Protein 6TH1 (pdb70)

Foldseek 3Di:
DLFPADDVLVVLLPDLPLQDDDADDVVVQDDPCLLVPPDDPVLVVLLVCLPDDDDDDLADLSNLVSLLNNLSVLLNVLVVLSVVLSVVLSVVLSVLLSVLLSVLVVVLVVLLVVLVVVLVDFDCLLVVVCVVCVVVQQDPVCDDVPVVVLVVLLVLLSVLVVVLSVLLSVQLVVVLVVLSVVLVVVSSVLSSCLSSVLSNPDDFDYCCVLSVLSSVVSVCCPPPVVPSPDRHGSVVSSVVSVVSSVSSVVRSCRRSCCSVPVSVVVSVVSVVVSSVVSVVSSVVSVVSSVVSVVLSSQQSVLLSCLLSVCSRPPVPCRSQLSNQLSQQCSVCSNVSHHDHNVSSNVRSVDHHPCVVVVVD

Structure (mmCIF, N/CA/C/O backbone):
data_6TH1
#
_entry.id   6TH1
#
_cell.length_a   173.049
_cell.length_b   173.049
_cell.length_c   134.485
_cell.angle_alpha   90.000
_cell.angle_beta   90.000
_cell.angle_gamma   120.000
#
_symmetry.space_group_name_H-M   'P 65 2 2'
#
loop_
_atom_site.group_PDB
_atom_site.id
_atom_site.type_symbol
_atom_site.label_atom_id
_atom_site.label_alt_id
_atom_site.label_comp_id
_atom_site.label_asym_id
_atom_site.label_entity_id
_atom_site.label_seq_id
_atom_site.pdbx_PDB_ins_code
_atom_site.Cartn_x
_atom_site.Cartn_y
_atom_site.Cartn_z
_atom_site.occupancy
_atom_site.B_iso_or_equiv
_atom_site.auth_seq_id
_atom_site.auth_comp_id
_atom_site.auth_asym_id
_atom_site.auth_atom_id
_atom_site.pdbx_PDB_model_num
ATOM 1 N N . PRO A 1 9 ? 60.470 61.069 19.748 1.00 203.60 33 PRO R N 1
ATOM 2 C CA . PRO A 1 9 ? 60.789 62.495 19.613 1.00 209.28 33 PRO R CA 1
ATOM 3 C C . PRO A 1 9 ? 62.139 62.732 18.940 1.00 205.25 33 PRO R C 1
ATOM 4 O O . PRO A 1 9 ? 62.517 61.985 18.037 1.00 204.36 33 PRO R O 1
ATOM 8 N N . GLY A 1 10 ? 62.850 63.770 19.375 1.00 212.54 34 GLY R N 1
ATOM 9 C CA . GLY A 1 10 ? 64.185 64.036 18.875 1.00 206.61 34 GLY R CA 1
ATOM 10 C C . GLY A 1 10 ? 65.255 63.535 19.824 1.00 195.16 34 GLY R C 1
ATOM 11 O O . GLY A 1 10 ? 66.339 64.119 19.918 1.00 182.07 34 GLY R O 1
ATOM 12 N N . ASP A 1 11 ? 64.955 62.445 20.528 1.00 197.56 35 ASP R N 1
ATOM 13 C CA . ASP A 1 11 ? 65.853 61.908 21.542 1.00 181.30 35 ASP R CA 1
ATOM 14 C C . ASP A 1 11 ? 66.921 61.033 20.891 1.00 177.17 35 ASP R C 1
ATOM 15 O O . ASP A 1 11 ? 66.605 60.126 20.114 1.00 185.16 35 ASP R O 1
ATOM 20 N N . ARG A 1 12 ? 68.185 61.311 21.210 1.00 172.17 36 ARG R N 1
ATOM 21 C CA . ARG A 1 12 ? 69.318 60.551 20.697 1.00 172.45 36 ARG R CA 1
ATOM 22 C C . ARG A 1 12 ? 69.866 59.545 21.702 1.00 168.02 36 ARG R C 1
ATOM 23 O O . ARG A 1 12 ? 70.885 58.903 21.422 1.00 153.72 36 ARG R O 1
ATOM 31 N N . CYS A 1 13 ? 69.218 59.390 22.854 1.00 175.06 37 CYS R N 1
ATOM 32 C CA . CYS A 1 13 ? 69.747 58.529 23.902 1.00 161.54 37 CYS R CA 1
ATOM 33 C C . CYS A 1 13 ? 69.705 57.067 23.465 1.00 163.28 37 CYS R C 1
ATOM 34 O O . CYS A 1 13 ? 68.766 56.648 22.782 1.00 171.38 37 CYS R O 1
ATOM 37 N N . PRO A 1 14 ? 70.710 56.268 23.834 1.00 159.83 38 PRO R N 1
ATOM 38 C CA . PRO A 1 14 ? 70.641 54.823 23.572 1.00 161.74 38 PRO R CA 1
ATOM 39 C C . PRO A 1 14 ? 69.547 54.128 24.370 1.00 161.40 38 PRO R C 1
ATOM 40 O O . PRO A 1 14 ? 68.812 54.767 25.131 1.00 156.34 38 PRO R O 1
ATOM 44 N N . ARG A 1 15 ? 69.433 52.810 24.195 1.00 161.14 39 ARG R N 1
ATOM 45 C CA . ARG A 1 15 ? 68.364 52.054 24.838 1.00 163.64 39 ARG R CA 1
ATOM 46 C C . ARG A 1 15 ? 68.472 52.128 26.357 1.00 152.85 39 ARG R C 1
ATOM 47 O O . ARG A 1 15 ? 67.535 52.556 27.040 1.00 151.72 39 ARG R O 1
ATOM 55 N N . HIS A 1 16 ? 69.625 51.734 26.905 1.00 164.44 40 HIS R N 1
ATOM 56 C CA . HIS A 1 16 ? 69.765 51.649 28.355 1.00 160.00 40 HIS R CA 1
ATOM 57 C C . HIS A 1 16 ? 69.854 53.018 29.020 1.00 155.12 40 HIS R C 1
ATOM 58 O O . HIS A 1 16 ? 69.597 53.124 30.225 1.00 146.70 40 HIS R O 1
ATOM 65 N N . VAL A 1 17 ? 70.216 54.065 28.273 1.00 155.24 41 VAL R N 1
ATOM 66 C CA . VAL A 1 17 ? 70.289 55.400 28.861 1.00 145.30 41 VAL R CA 1
ATOM 67 C C . VAL A 1 17 ? 68.890 55.958 29.087 1.00 152.23 41 VAL R C 1
ATOM 68 O O . VAL A 1 17 ? 68.610 56.567 30.127 1.00 148.86 41 VAL R O 1
ATOM 72 N N . ALA A 1 18 ? 67.988 55.758 28.123 1.00 147.83 42 ALA R N 1
ATOM 73 C CA . ALA A 1 18 ? 66.609 56.199 28.303 1.00 154.93 42 ALA R CA 1
ATOM 74 C C . ALA A 1 18 ? 65.919 55.433 29.426 1.00 153.54 42 ALA R C 1
ATOM 75 O O . ALA A 1 18 ? 64.970 55.945 30.032 1.00 151.13 42 ALA R O 1
ATOM 77 N N . ARG A 1 19 ? 66.374 54.210 29.713 1.00 149.08 43 ARG R N 1
ATOM 78 C CA . ARG A 1 19 ? 65.857 53.473 30.863 1.00 154.32 43 ARG R CA 1
ATOM 79 C C . ARG A 1 19 ? 66.224 54.172 32.166 1.00 146.81 43 ARG R C 1
ATOM 80 O O . ARG A 1 19 ? 65.385 54.324 33.063 1.00 144.02 43 ARG R O 1
ATOM 88 N N . ILE A 1 20 ? 67.484 54.597 32.290 1.00 145.59 44 ILE R N 1
ATOM 89 C CA . ILE A 1 20 ? 67.946 55.243 33.514 1.00 140.58 44 ILE R CA 1
ATOM 90 C C . ILE A 1 20 ? 67.272 56.598 33.692 1.00 142.50 44 ILE R C 1
ATOM 91 O O . ILE A 1 20 ? 67.006 57.027 34.822 1.00 142.58 44 ILE R O 1
ATOM 96 N N . ILE A 1 21 ? 66.985 57.293 32.589 1.00 138.69 45 ILE R N 1
ATOM 97 C CA . ILE A 1 21 ? 66.281 58.568 32.676 1.00 137.96 45 ILE R CA 1
ATOM 98 C C . ILE A 1 21 ? 64.809 58.343 33.004 1.00 145.37 45 ILE R C 1
ATOM 99 O O . ILE A 1 21 ? 64.186 59.159 33.696 1.00 143.32 45 ILE R O 1
ATOM 104 N N . ALA A 1 22 ? 64.236 57.226 32.548 1.00 146.16 46 ALA R N 1
ATOM 105 C CA . ALA A 1 22 ? 62.808 56.992 32.735 1.00 145.03 46 ALA R CA 1
ATOM 106 C C . ALA A 1 22 ? 62.476 56.644 34.182 1.00 145.20 46 ALA R C 1
ATOM 107 O O . ALA A 1 22 ? 61.412 57.024 34.685 1.00 146.71 46 ALA R O 1
ATOM 109 N N . GLU A 1 23 ? 63.363 55.921 34.864 1.00 153.60 47 GLU R N 1
ATOM 110 C CA . GLU A 1 23 ? 63.074 55.467 36.219 1.00 151.85 47 GLU R CA 1
ATOM 111 C C . GLU A 1 23 ? 62.884 56.655 37.156 1.00 153.23 47 GLU R C 1
ATOM 112 O O . GLU A 1 23 ? 63.517 57.701 36.996 1.00 153.52 47 GLU R O 1
ATOM 118 N N . ASN A 1 24 ? 61.983 56.497 38.131 1.00 145.55 48 ASN R N 1
ATOM 119 C CA . ASN A 1 24 ? 61.665 57.564 39.077 1.00 150.52 48 ASN R CA 1
ATOM 120 C C . ASN A 1 24 ? 61.799 57.110 40.527 1.00 147.14 48 ASN R C 1
ATOM 121 O O . ASN A 1 24 ? 61.279 57.771 41.431 1.00 144.30 48 ASN R O 1
ATOM 126 N N . ASP A 1 25 ? 62.481 55.995 40.765 1.00 161.79 49 ASP R N 1
ATOM 127 C CA . ASP A 1 25 ? 62.659 55.448 42.107 1.00 158.44 49 ASP R CA 1
ATOM 128 C C . ASP A 1 25 ? 63.604 56.263 42.997 1.00 147.19 49 ASP R C 1
ATOM 129 O O . ASP A 1 25 ? 63.256 56.505 44.161 1.00 143.90 49 ASP R O 1
ATOM 134 N N . PRO A 1 26 ? 64.780 56.698 42.527 1.00 145.99 50 PRO R N 1
ATOM 135 C CA . PRO A 1 26 ? 65.812 57.225 43.457 1.00 132.08 50 PRO R CA 1
ATOM 136 C C . PRO A 1 26 ? 65.314 58.356 44.350 1.00 133.02 50 PRO R C 1
ATOM 137 O O . PRO A 1 26 ? 65.667 58.380 45.539 1.00 136.07 50 PRO R O 1
ATOM 141 N N . PRO A 1 27 ? 64.502 59.332 43.850 1.00 133.74 51 PRO R N 1
ATOM 142 C CA . PRO A 1 27 ? 63.919 60.320 44.772 1.00 124.68 51 PRO R CA 1
ATOM 143 C C . PRO A 1 27 ? 62.714 59.748 45.505 1.00 127.05 51 PRO R C 1
ATOM 144 O O . PRO A 1 27 ? 61.634 59.574 44.914 1.00 136.84 51 PRO R O 1
ATOM 148 N N . ILE A 1 28 ? 62.877 59.464 46.792 1.00 113.41 52 ILE R N 1
ATOM 149 C CA . ILE A 1 28 ? 61.901 58.726 47.589 1.00 117.07 52 ILE R CA 1
ATOM 150 C C . ILE A 1 28 ? 61.190 59.686 48.533 1.00 119.71 52 ILE R C 1
ATOM 151 O O . ILE A 1 28 ? 61.840 60.472 49.235 1.00 123.68 52 ILE R O 1
ATOM 156 N N . ARG A 1 29 ? 59.859 59.612 48.560 1.00 105.92 53 ARG R N 1
ATOM 157 C CA . ARG A 1 29 ? 59.048 60.455 49.432 1.00 114.90 53 ARG R CA 1
ATOM 158 C C . ARG A 1 29 ? 58.756 59.702 50.726 1.00 121.05 53 ARG R C 1
ATOM 159 O O . ARG A 1 29 ? 58.154 58.623 50.703 1.00 121.83 53 ARG R O 1
ATOM 167 N N . CYS A 1 30 ? 59.179 60.278 51.852 1.00 119.97 54 CYS R N 1
ATOM 168 C CA . CYS A 1 30 ? 59.079 59.639 53.158 1.00 123.85 54 CYS R CA 1
ATOM 169 C C . CYS A 1 30 ? 58.037 60.292 54.057 1.00 128.41 54 CYS R C 1
ATOM 170 O O . CYS A 1 30 ? 58.017 60.026 55.265 1.00 121.17 54 CYS R O 1
ATOM 173 N N . ASP A 1 31 ? 57.176 61.138 53.502 1.00 131.41 55 ASP R N 1
ATOM 174 C CA . ASP A 1 31 ? 56.201 61.854 54.304 1.00 124.11 55 ASP R CA 1
ATOM 175 C C . ASP A 1 31 ? 55.074 60.920 54.732 1.00 128.56 55 ASP R C 1
ATOM 176 O O . ASP A 1 31 ? 54.801 59.897 54.096 1.00 129.71 55 ASP R O 1
ATOM 181 N N . LEU A 1 32 ? 54.421 61.282 55.835 1.00 122.76 56 LEU R N 1
ATOM 182 C CA . LEU A 1 32 ? 53.331 60.471 56.363 1.00 119.77 56 LEU R CA 1
ATOM 183 C C . LEU A 1 32 ? 52.171 60.414 55.377 1.00 126.71 56 LEU R C 1
ATOM 184 O O . LEU A 1 32 ? 51.765 61.435 54.811 1.00 127.90 56 LEU R O 1
ATOM 189 N N . THR A 1 33 ? 51.641 59.212 55.171 1.00 119.49 57 THR R N 1
ATOM 190 C CA . THR A 1 33 ? 50.519 59.016 54.269 1.00 123.84 57 THR R CA 1
ATOM 191 C C . THR A 1 33 ? 49.219 59.476 54.925 1.00 133.05 57 THR R C 1
ATOM 192 O O . THR A 1 33 ? 49.140 59.694 56.137 1.00 138.24 57 THR R O 1
ATOM 196 N N . LEU A 1 34 ? 48.183 59.621 54.096 1.00 124.71 58 LEU R N 1
ATOM 197 C CA . LEU A 1 34 ? 46.885 60.050 54.608 1.00 127.71 58 LEU R CA 1
ATOM 198 C C . LEU A 1 34 ? 46.278 59.002 55.535 1.00 133.63 58 LEU R C 1
ATOM 199 O O . LEU A 1 34 ? 45.660 59.347 56.548 1.00 138.20 58 LEU R O 1
ATOM 204 N N . GLN A 1 35 ? 46.448 57.719 55.209 1.00 130.16 59 GLN R N 1
ATOM 205 C CA . GLN A 1 35 ? 45.841 56.651 55.998 1.00 133.55 59 GLN R CA 1
ATOM 206 C C . GLN A 1 35 ? 46.404 56.570 57.408 1.00 130.11 59 GLN R C 1
ATOM 207 O O . GLN A 1 35 ? 45.713 56.076 58.309 1.00 137.77 59 GLN R O 1
ATOM 213 N N . GLU A 1 36 ? 47.634 57.042 57.619 1.00 134.98 60 GLU R N 1
ATOM 214 C CA . GLU A 1 36 ? 48.191 57.120 58.962 1.00 136.77 60 GLU R CA 1
ATOM 215 C C . GLU A 1 36 ? 47.717 58.359 59.712 1.00 135.98 60 GLU R C 1
ATOM 216 O O . GLU A 1 36 ? 47.889 58.440 60.933 1.00 130.68 60 GLU R O 1
ATOM 222 N N . LEU A 1 37 ? 47.120 59.318 59.011 1.00 133.99 61 LEU R N 1
ATOM 223 C CA . LEU A 1 37 ? 46.712 60.590 59.595 1.00 138.04 61 LEU R CA 1
ATOM 224 C C . LEU A 1 37 ? 45.203 60.770 59.686 1.00 142.16 61 LEU R C 1
ATOM 225 O O . LEU A 1 37 ? 44.715 61.307 60.684 1.00 140.07 61 LEU R O 1
ATOM 230 N N . LEU A 1 38 ? 44.442 60.325 58.685 1.00 128.92 62 LEU R N 1
ATOM 231 C CA . LEU A 1 38 ? 43.013 60.591 58.617 1.00 131.84 62 LEU R CA 1
ATOM 232 C C . LEU A 1 38 ? 42.239 59.293 58.452 1.00 146.64 62 LEU R C 1
ATOM 233 O O . LEU A 1 38 ? 42.780 58.271 58.026 1.00 146.12 62 LEU R O 1
ATOM 238 N N . SER A 1 39 ? 40.954 59.354 58.798 1.00 142.52 63 SER R N 1
ATOM 239 C CA . SER A 1 39 ? 40.046 58.244 58.557 1.00 147.79 63 SER R CA 1
ATOM 240 C C . SER A 1 39 ? 39.674 58.175 57.079 1.00 144.85 63 SER R C 1
ATOM 241 O O . SER A 1 39 ? 39.793 59.153 56.335 1.00 137.57 63 SER R O 1
ATOM 244 N N . GLU A 1 40 ? 39.213 56.994 56.654 1.00 138.69 64 GLU R N 1
ATOM 245 C CA . GLU A 1 40 ? 38.838 56.817 55.254 1.00 146.45 64 GLU R CA 1
ATOM 246 C C . GLU A 1 40 ? 37.680 57.730 54.873 1.00 153.35 64 GLU R C 1
ATOM 247 O O . GLU A 1 40 ? 37.592 58.178 53.722 1.00 153.15 64 GLU R O 1
ATOM 253 N N . VAL A 1 41 ? 36.795 58.030 55.824 1.00 155.13 65 VAL R N 1
ATOM 254 C CA . VAL A 1 41 ? 35.736 59.001 55.573 1.00 154.87 65 VAL R CA 1
ATOM 255 C C . VAL A 1 41 ? 36.320 60.404 55.454 1.00 142.18 65 VAL R C 1
ATOM 256 O O . VAL A 1 41 ? 35.873 61.211 54.630 1.00 141.45 65 VAL R O 1
ATOM 260 N N . GLN A 1 42 ? 37.336 60.713 56.264 1.00 142.61 66 GLN R N 1
ATOM 261 C CA . GLN A 1 42 ? 37.953 62.034 56.203 1.00 140.72 66 GLN R CA 1
ATOM 262 C C . GLN A 1 42 ? 38.781 62.214 54.940 1.00 144.38 66 GLN R C 1
ATOM 263 O O . GLN A 1 42 ? 38.906 63.337 54.438 1.00 140.85 66 GLN R O 1
ATOM 269 N N . VAL A 1 43 ? 39.358 61.132 54.417 1.00 140.62 67 VAL R N 1
ATOM 270 C CA . VAL A 1 43 ? 40.063 61.220 53.142 1.00 136.86 67 VAL R CA 1
ATOM 271 C C . VAL A 1 43 ? 39.076 61.508 52.015 1.00 148.50 67 VAL R C 1
ATOM 272 O O . VAL A 1 43 ? 39.312 62.375 51.164 1.00 151.58 67 VAL R O 1
ATOM 276 N N . ASP A 1 44 ? 37.952 60.786 51.998 1.00 138.42 68 ASP R N 1
ATOM 277 C CA . ASP A 1 44 ? 36.877 61.016 51.028 1.00 148.02 68 ASP R CA 1
ATOM 278 C C . ASP A 1 44 ? 35.934 62.094 51.567 1.00 147.21 68 ASP R C 1
ATOM 279 O O . ASP A 1 44 ? 34.800 61.833 51.971 1.00 158.86 68 ASP R O 1
ATOM 284 N N . PHE A 1 45 ? 36.420 63.336 51.567 1.00 143.08 69 PHE R N 1
ATOM 285 C CA . PHE A 1 45 ? 35.668 64.428 52.175 1.00 146.76 69 PHE R CA 1
ATOM 286 C C . PHE A 1 45 ? 34.982 65.304 51.133 1.00 152.83 69 PHE R C 1
ATOM 287 O O . PHE A 1 45 ? 33.748 65.370 51.090 1.00 145.94 69 PHE R O 1
ATOM 295 N N . GLU A 1 46 ? 35.770 65.996 50.300 1.00 147.47 70 GLU R N 1
ATOM 296 C CA . GLU A 1 46 ? 35.313 66.802 49.169 1.00 148.89 70 GLU R CA 1
ATOM 297 C C . GLU A 1 46 ? 34.208 67.764 49.590 1.00 155.28 70 GLU R C 1
ATOM 298 O O . GLU A 1 46 ? 33.042 67.596 49.200 1.00 160.49 70 GLU R O 1
ATOM 304 N N . PRO A 1 47 ? 34.542 68.810 50.338 1.00 146.88 71 PRO R N 1
ATOM 305 C CA . PRO A 1 47 ? 33.495 69.627 50.952 1.00 147.52 71 PRO R CA 1
ATOM 306 C C . PRO A 1 47 ? 32.713 70.479 49.961 1.00 154.07 71 PRO R C 1
ATOM 307 O O . PRO A 1 47 ? 33.203 70.850 48.890 1.00 158.43 71 PRO R O 1
ATOM 311 N N . SER A 1 48 ? 31.456 70.742 50.306 1.00 141.56 72 SER R N 1
ATOM 312 C CA . SER A 1 48 ? 30.569 71.546 49.480 1.00 147.22 72 SER R CA 1
ATOM 313 C C . SER A 1 48 ? 31.063 72.987 49.418 1.00 140.35 72 SER R C 1
ATOM 314 O O . SER A 1 48 ? 31.996 73.384 50.116 1.00 132.71 72 SER R O 1
ATOM 317 N N . ALA A 1 49 ? 30.410 73.779 48.565 1.00 139.48 73 ALA R N 1
ATOM 318 C CA . ALA A 1 49 ? 30.834 75.162 48.378 1.00 139.57 73 ALA R CA 1
ATOM 319 C C . ALA A 1 49 ? 30.652 75.975 49.652 1.00 134.62 73 ALA R C 1
ATOM 320 O O . ALA A 1 49 ? 31.517 76.782 50.009 1.00 124.03 73 ALA R O 1
ATOM 322 N N . SER A 1 50 ? 29.534 75.775 50.356 1.00 140.97 74 SER R N 1
ATOM 323 C CA . SER A 1 50 ? 29.299 76.519 51.590 1.00 141.17 74 SER R CA 1
ATOM 324 C C . SER A 1 50 ? 30.284 76.112 52.678 1.00 136.52 74 SER R C 1
ATOM 325 O O . SER A 1 50 ? 30.726 76.955 53.468 1.00 133.24 74 SER R O 1
ATOM 328 N N . GLU A 1 51 ? 30.636 74.825 52.738 1.00 152.50 75 GLU R N 1
ATOM 329 C CA . GLU A 1 51 ? 31.588 74.370 53.745 1.00 142.74 75 GLU R CA 1
ATOM 330 C C . GLU A 1 51 ? 32.950 75.020 53.549 1.00 133.33 75 GLU R C 1
ATOM 331 O O . GLU A 1 51 ? 33.633 75.351 54.524 1.00 131.49 75 GLU R O 1
ATOM 337 N N . VAL A 1 52 ? 33.356 75.222 52.294 1.00 130.60 76 VAL R N 1
ATOM 338 C CA . VAL A 1 52 ? 34.650 75.840 52.018 1.00 129.73 76 VAL R CA 1
ATOM 339 C C . VAL A 1 52 ? 34.658 77.293 52.477 1.00 133.76 76 VAL R C 1
ATOM 340 O O . VAL A 1 52 ? 35.605 77.751 53.129 1.00 127.59 76 VAL R O 1
ATOM 344 N N . VAL A 1 53 ? 33.601 78.040 52.143 1.00 131.33 77 VAL R N 1
ATOM 345 C CA . VAL A 1 53 ? 33.534 79.450 52.519 1.00 135.44 77 VAL R CA 1
ATOM 346 C C . VAL A 1 53 ? 33.509 79.600 54.034 1.00 131.13 77 VAL R C 1
ATOM 347 O O . VAL A 1 53 ? 34.049 80.571 54.581 1.00 126.67 77 VAL R O 1
ATOM 351 N N . ALA A 1 54 ? 32.898 78.643 54.738 1.00 136.28 78 ALA R N 1
ATOM 352 C CA . ALA A 1 54 ? 32.905 78.676 56.196 1.00 133.91 78 ALA R CA 1
ATOM 353 C C . ALA A 1 54 ? 34.315 78.495 56.744 1.00 132.41 78 ALA R C 1
ATOM 354 O O . ALA A 1 54 ? 34.698 79.149 57.722 1.00 127.36 78 ALA R O 1
ATOM 356 N N . MET A 1 55 ? 35.101 77.612 56.126 1.00 142.02 79 MET R N 1
ATOM 357 C CA . MET A 1 55 ? 36.489 77.438 56.540 1.00 130.60 79 MET R CA 1
ATOM 358 C C . MET A 1 55 ? 37.297 78.701 56.271 1.00 131.47 79 MET R C 1
ATOM 359 O O . MET A 1 55 ? 38.006 79.195 57.155 1.00 134.32 79 MET R O 1
ATOM 364 N N . GLU A 1 56 ? 37.191 79.245 55.055 1.00 120.18 80 GLU R N 1
ATOM 365 C CA . GLU A 1 56 ? 37.946 80.445 54.713 1.00 124.15 80 GLU R CA 1
ATOM 366 C C . GLU A 1 56 ? 37.549 81.624 55.589 1.00 133.99 80 GLU R C 1
ATOM 367 O O . GLU A 1 56 ? 38.353 82.539 55.803 1.00 134.35 80 GLU R O 1
ATOM 373 N N . GLY A 1 57 ? 36.323 81.617 56.110 1.00 136.97 81 GLY R N 1
ATOM 374 C CA . GLY A 1 57 ? 35.852 82.700 56.952 1.00 146.06 81 GLY R CA 1
ATOM 375 C C . GLY A 1 57 ? 36.459 82.732 58.337 1.00 142.45 81 GLY R C 1
ATOM 376 O O . GLY A 1 57 ? 36.315 83.746 59.029 1.00 156.01 81 GLY R O 1
ATOM 377 N N . LEU A 1 58 ? 37.127 81.656 58.760 1.00 143.13 82 LEU R N 1
ATOM 378 C CA . LEU A 1 58 ? 37.738 81.652 60.085 1.00 139.33 82 LEU R CA 1
ATOM 379 C C . LEU A 1 58 ? 38.947 82.575 60.148 1.00 144.26 82 LEU R C 1
ATOM 380 O O . LEU A 1 58 ? 39.262 83.107 61.218 1.00 147.87 82 LEU R O 1
ATOM 385 N N . MET A 1 59 ? 39.629 82.782 59.019 1.00 149.53 83 MET R N 1
ATOM 386 C CA . MET A 1 59 ? 40.773 83.686 59.000 1.00 157.60 83 MET R CA 1
ATOM 387 C C . MET A 1 59 ? 40.359 85.147 59.108 1.00 173.01 83 MET R C 1
ATOM 388 O O . MET A 1 59 ? 41.186 85.983 59.487 1.00 177.22 83 MET R O 1
ATOM 393 N N . ASP A 1 60 ? 39.110 85.471 58.778 1.00 166.56 84 ASP R N 1
ATOM 394 C CA . ASP A 1 60 ? 38.633 86.841 58.909 1.00 173.76 84 ASP R CA 1
ATOM 395 C C . ASP A 1 60 ? 38.630 87.262 60.373 1.00 176.49 84 ASP R C 1
ATOM 396 O O . ASP A 1 60 ? 38.237 86.495 61.257 1.00 170.33 84 ASP R O 1
ATOM 401 N N . GLU A 1 61 ? 39.081 88.489 60.629 1.00 177.01 85 GLU R N 1
ATOM 402 C CA . GLU A 1 61 ? 39.115 89.011 61.991 1.00 182.87 85 GLU R CA 1
ATOM 403 C C . GLU A 1 61 ? 37.692 89.192 62.507 1.00 185.71 85 GLU R C 1
ATOM 404 O O . GLU A 1 61 ? 36.915 89.972 61.947 1.00 188.06 85 GLU R O 1
ATOM 410 N N . GLN A 1 62 ? 37.350 88.468 63.571 1.00 183.86 86 GLN R N 1
ATOM 411 C CA . GLN A 1 62 ? 36.003 88.518 64.119 1.00 179.07 86 GLN R CA 1
ATOM 412 C C . GLN A 1 62 ? 36.038 88.075 65.574 1.00 182.94 86 GLN R C 1
ATOM 413 O O . GLN A 1 62 ? 37.006 87.465 66.036 1.00 174.13 86 GLN R O 1
ATOM 419 N N . HIS A 1 63 ? 34.961 88.393 66.286 1.00 190.17 87 HIS R N 1
ATOM 420 C CA . HIS A 1 63 ? 34.775 87.985 67.672 1.00 189.04 87 HIS R CA 1
ATOM 421 C C . HIS A 1 63 ? 33.833 86.787 67.700 1.00 178.56 87 HIS R C 1
ATOM 422 O O . HIS A 1 63 ? 32.695 86.876 67.225 1.00 176.34 87 HIS R O 1
ATOM 429 N N . PHE A 1 64 ? 34.306 85.675 68.251 1.00 186.38 88 PHE R N 1
ATOM 430 C CA . PHE A 1 64 ? 33.576 84.419 68.192 1.00 181.95 88 PHE R CA 1
ATOM 431 C C . PHE A 1 64 ? 32.675 84.242 69.409 1.00 180.05 88 PHE R C 1
ATOM 432 O O . PHE A 1 64 ? 33.002 84.666 70.521 1.00 177.44 88 PHE R O 1
ATOM 440 N N . ILE A 1 65 ? 31.532 83.605 69.178 1.00 174.15 89 ILE R N 1
ATOM 441 C CA . ILE A 1 65 ? 30.562 83.275 70.221 1.00 179.03 89 ILE R CA 1
ATOM 442 C C . ILE A 1 65 ? 31.194 82.249 71.155 1.00 176.22 89 ILE R C 1
ATOM 443 O O . ILE A 1 65 ? 31.989 81.415 70.699 1.00 170.19 89 ILE R O 1
ATOM 448 N N . PRO A 1 66 ? 30.898 82.279 72.459 1.00 181.15 90 PRO R N 1
ATOM 449 C CA . PRO A 1 66 ? 31.439 81.244 73.357 1.00 171.24 90 PRO R CA 1
ATOM 450 C C . PRO A 1 66 ? 31.103 79.819 72.945 1.00 164.26 90 PRO R C 1
ATOM 451 O O . PRO A 1 66 ? 31.830 78.895 73.331 1.00 154.33 90 PRO R O 1
ATOM 455 N N . HIS A 1 67 ? 30.030 79.601 72.183 1.00 169.52 91 HIS R N 1
ATOM 456 C CA . HIS A 1 67 ? 29.700 78.269 71.664 1.00 164.35 91 HIS R CA 1
ATOM 457 C C . HIS A 1 67 ? 29.090 78.451 70.276 1.00 170.11 91 HIS R C 1
ATOM 458 O O . HIS A 1 67 ? 27.886 78.680 70.141 1.00 170.35 91 HIS R O 1
ATOM 465 N N . ASP A 1 68 ? 29.934 78.346 69.249 1.00 172.67 92 ASP R N 1
ATOM 466 C CA . ASP A 1 68 ? 29.520 78.456 67.850 1.00 165.25 92 ASP R CA 1
ATOM 467 C C . ASP A 1 68 ? 29.838 77.129 67.177 1.00 158.58 92 ASP R C 1
ATOM 468 O O . ASP A 1 68 ? 30.905 76.977 66.561 1.00 158.47 92 ASP R O 1
ATOM 473 N N . PRO A 1 69 ? 28.947 76.137 67.266 1.00 160.77 93 PRO R N 1
ATOM 474 C CA . PRO A 1 69 ? 29.248 74.826 66.668 1.00 159.83 93 PRO R CA 1
ATOM 475 C C . PRO A 1 69 ? 29.392 74.863 65.158 1.00 155.99 93 PRO R C 1
ATOM 476 O O . PRO A 1 69 ? 30.011 73.955 64.590 1.00 149.13 93 PRO R O 1
ATOM 480 N N . HIS A 1 70 ? 28.845 75.880 64.489 1.00 161.00 94 HIS R N 1
ATOM 481 C CA . HIS A 1 70 ? 29.039 76.001 63.048 1.00 161.84 94 HIS R CA 1
ATOM 482 C C . HIS A 1 70 ? 30.491 76.331 62.721 1.00 150.46 94 HIS R C 1
ATOM 483 O O . HIS A 1 70 ? 31.095 75.712 61.837 1.00 147.24 94 HIS R O 1
ATOM 490 N N . SER A 1 71 ? 31.072 77.300 63.433 1.00 155.87 95 SER R N 1
ATOM 491 C CA . SER A 1 71 ? 32.473 77.644 63.205 1.00 158.79 95 SER R CA 1
ATOM 492 C C . SER A 1 71 ? 33.403 76.547 63.710 1.00 149.33 95 SER R C 1
ATOM 493 O O . SER A 1 71 ? 34.455 76.294 63.111 1.00 143.91 95 SER R O 1
ATOM 496 N N . LYS A 1 72 ? 33.036 75.887 64.811 1.00 158.64 96 LYS R N 1
ATOM 497 C CA . LYS A 1 72 ? 33.872 74.814 65.339 1.00 149.18 96 LYS R CA 1
ATOM 498 C C . LYS A 1 72 ? 33.903 73.615 64.401 1.00 143.44 96 LYS R C 1
ATOM 499 O O . LYS A 1 72 ? 34.924 72.923 64.320 1.00 136.78 96 LYS R O 1
ATOM 505 N N . LYS A 1 73 ? 32.804 73.352 63.688 1.00 148.71 97 LYS R N 1
ATOM 506 C CA . LYS A 1 73 ? 32.819 72.301 62.676 1.00 145.99 97 LYS R CA 1
ATOM 507 C C . LYS A 1 73 ? 33.742 72.666 61.520 1.00 143.22 97 LYS R C 1
ATOM 508 O O . LYS A 1 73 ? 34.465 71.808 61.001 1.00 140.16 97 LYS R O 1
ATOM 514 N N . ALA A 1 74 ? 33.733 73.936 61.107 1.00 148.47 98 ALA R N 1
ATOM 515 C CA . ALA A 1 74 ? 34.636 74.375 60.048 1.00 143.11 98 ALA R CA 1
ATOM 516 C C . ALA A 1 74 ? 36.093 74.294 60.484 1.00 138.72 98 ALA R C 1
ATOM 517 O O . ALA A 1 74 ? 36.977 74.083 59.645 1.00 134.43 98 ALA R O 1
ATOM 519 N N . ALA A 1 75 ? 36.363 74.457 61.783 1.00 147.81 99 ALA R N 1
ATOM 520 C CA . ALA A 1 75 ? 37.732 74.338 62.274 1.00 142.23 99 ALA R CA 1
ATOM 521 C C . ALA A 1 75 ? 38.253 72.915 62.117 1.00 134.14 99 ALA R C 1
ATOM 522 O O . ALA A 1 75 ? 39.419 72.710 61.761 1.00 126.91 99 ALA R O 1
ATOM 524 N N . VAL A 1 76 ? 37.404 71.920 62.378 1.00 140.47 100 VAL R N 1
ATOM 525 C CA . VAL A 1 76 ? 37.803 70.532 62.173 1.00 136.81 100 VAL R CA 1
ATOM 526 C C . VAL A 1 76 ? 37.984 70.247 60.687 1.00 134.66 100 VAL R C 1
ATOM 527 O O . VAL A 1 76 ? 38.978 69.640 60.270 1.00 135.27 100 VAL R O 1
ATOM 531 N N . GLN A 1 77 ? 37.030 70.691 59.864 1.00 130.35 101 GLN R N 1
ATOM 532 C CA . GLN A 1 77 ? 37.133 70.463 58.427 1.00 131.39 101 GLN R CA 1
ATOM 533 C C . GLN A 1 77 ? 38.326 71.193 57.824 1.00 126.54 101 GLN R C 1
ATOM 534 O O . GLN A 1 77 ? 38.883 70.736 56.821 1.00 121.69 101 GLN R O 1
ATOM 540 N N . SER A 1 78 ? 38.733 72.319 58.416 1.00 129.35 102 SER R N 1
ATOM 541 C CA . SER A 1 78 ? 39.889 73.043 57.897 1.00 130.15 102 SER R CA 1
ATOM 542 C C . SER A 1 78 ? 41.161 72.218 58.038 1.00 129.70 102 SER R C 1
ATOM 543 O O . SER A 1 78 ? 42.041 72.266 57.170 1.00 125.74 102 SER R O 1
ATOM 546 N N . LEU A 1 79 ? 41.276 71.453 59.127 1.00 140.91 103 LEU R N 1
ATOM 547 C CA . LEU A 1 79 ? 42.439 70.590 59.306 1.00 130.34 103 LEU R CA 1
ATOM 548 C C . LEU A 1 79 ? 42.439 69.446 58.301 1.00 129.15 103 LEU R C 1
ATOM 549 O O . LEU A 1 79 ? 43.486 69.113 57.734 1.00 124.93 103 LEU R O 1
ATOM 554 N N . VAL A 1 80 ? 41.278 68.830 58.072 1.00 127.60 104 VAL R N 1
ATOM 555 C CA . VAL A 1 80 ? 41.190 67.751 57.093 1.00 126.35 104 VAL R CA 1
ATOM 556 C C . VAL A 1 80 ? 41.590 68.252 55.712 1.00 130.57 104 VAL R C 1
ATOM 557 O O . VAL A 1 80 ? 42.343 67.590 54.988 1.00 130.76 104 VAL R O 1
ATOM 561 N N . ILE A 1 81 ? 41.104 69.433 55.330 1.00 128.43 105 ILE R N 1
ATOM 562 C CA . ILE A 1 81 ? 41.485 70.001 54.042 1.00 123.76 105 ILE R CA 1
ATOM 563 C C . ILE A 1 81 ? 42.961 70.376 54.039 1.00 121.84 105 ILE R C 1
ATOM 564 O O . ILE A 1 81 ? 43.668 70.155 53.048 1.00 118.98 105 ILE R O 1
ATOM 569 N N . ALA A 1 82 ? 43.455 70.938 55.146 1.00 127.90 106 ALA R N 1
ATOM 570 C CA . ALA A 1 82 ? 44.858 71.337 55.208 1.00 126.19 106 ALA R CA 1
ATOM 571 C C . ALA A 1 82 ? 45.783 70.138 55.040 1.00 118.46 106 ALA R C 1
ATOM 572 O O . ALA A 1 82 ? 46.807 70.224 54.352 1.00 113.07 106 ALA R O 1
ATOM 574 N N . ILE A 1 83 ? 45.435 69.008 55.655 1.00 128.59 107 ILE R N 1
ATOM 575 C CA . ILE A 1 83 ? 46.253 67.806 55.519 1.00 121.96 107 ILE R CA 1
ATOM 576 C C . ILE A 1 83 ? 46.172 67.266 54.097 1.00 121.69 107 ILE R C 1
ATOM 577 O O . ILE A 1 83 ? 47.198 67.009 53.456 1.00 113.21 107 ILE R O 1
ATOM 582 N N . LYS A 1 84 ? 44.949 67.090 53.582 1.00 115.87 108 LYS R N 1
ATOM 583 C CA . LYS A 1 84 ? 44.776 66.605 52.215 1.00 113.15 108 LYS R CA 1
ATOM 584 C C . LYS A 1 84 ? 45.523 67.480 51.215 1.00 116.93 108 LYS R C 1
ATOM 585 O O . LYS A 1 84 ? 46.149 66.969 50.278 1.00 120.68 108 LYS R O 1
ATOM 591 N N . THR A 1 85 ? 45.474 68.801 51.400 1.00 116.53 109 THR R N 1
ATOM 592 C CA . THR A 1 85 ? 46.208 69.693 50.508 1.00 119.66 109 THR R CA 1
ATOM 593 C C . THR A 1 85 ? 47.711 69.533 50.686 1.00 110.83 109 THR R C 1
ATOM 594 O O . THR A 1 85 ? 48.466 69.575 49.707 1.00 104.94 109 THR R O 1
ATOM 598 N N . ALA A 1 86 ? 48.163 69.347 51.928 1.00 125.73 110 ALA R N 1
ATOM 599 C CA . ALA A 1 86 ? 49.592 69.194 52.177 1.00 116.84 110 ALA R CA 1
ATOM 600 C C . ALA A 1 86 ? 50.141 67.956 51.482 1.00 108.01 110 ALA R C 1
ATOM 601 O O . ALA A 1 86 ? 51.220 67.999 50.880 1.00 101.72 110 ALA R O 1
ATOM 603 N N . ASP A 1 87 ? 49.403 66.845 51.543 1.00 110.42 111 ASP R N 1
ATOM 604 C CA . ASP A 1 87 ? 49.856 65.619 50.898 1.00 108.21 111 ASP R CA 1
ATOM 605 C C . ASP A 1 87 ? 49.938 65.791 49.388 1.00 114.35 111 ASP R C 1
ATOM 606 O O . ASP A 1 87 ? 50.900 65.339 48.757 1.00 115.66 111 ASP R O 1
ATOM 611 N N . LEU A 1 88 ? 48.937 66.445 48.792 1.00 111.75 112 LEU R N 1
ATOM 612 C CA . LEU A 1 88 ? 48.950 66.654 47.347 1.00 115.99 112 LEU R CA 1
ATOM 613 C C . LEU A 1 88 ? 50.121 67.531 46.926 1.00 110.14 112 LEU R C 1
ATOM 614 O O . LEU A 1 88 ? 50.775 67.261 45.913 1.00 112.27 112 LEU R O 1
ATOM 619 N N . LEU A 1 89 ? 50.400 68.589 47.690 1.00 109.34 113 LEU R N 1
ATOM 620 C CA . LEU A 1 89 ? 51.520 69.460 47.351 1.00 110.31 113 LEU R CA 1
ATOM 621 C C . LEU A 1 89 ? 52.846 68.717 47.451 1.00 107.22 113 LEU R C 1
ATOM 622 O O . LEU A 1 89 ? 53.735 68.905 46.613 1.00 109.43 113 LEU R O 1
ATOM 627 N N . LEU A 1 90 ? 52.994 67.862 48.465 1.00 120.09 114 LEU R N 1
ATOM 628 C CA . LEU A 1 90 ? 54.236 67.111 48.620 1.00 111.65 114 LEU R CA 1
ATOM 629 C C . LEU A 1 90 ? 54.464 66.171 47.442 1.00 108.04 114 LEU R C 1
ATOM 630 O O . LEU A 1 90 ? 55.574 66.110 46.898 1.00 102.54 114 LEU R O 1
ATOM 635 N N . GLN A 1 91 ? 53.428 65.435 47.028 1.00 106.20 115 GLN R N 1
ATOM 636 C CA . GLN A 1 91 ? 53.548 64.602 45.835 1.00 106.84 115 GLN R CA 1
ATOM 637 C C . GLN A 1 91 ? 53.915 65.441 44.620 1.00 111.26 115 GLN R C 1
ATOM 638 O O . GLN A 1 91 ? 54.799 65.073 43.837 1.00 115.46 115 GLN R O 1
ATOM 644 N N . MET A 1 92 ? 53.237 66.575 44.446 1.00 106.80 116 MET R N 1
ATOM 645 C CA . MET A 1 92 ? 53.522 67.439 43.307 1.00 109.33 116 MET R CA 1
ATOM 646 C C . MET A 1 92 ? 54.952 67.956 43.352 1.00 106.93 116 MET R C 1
ATOM 647 O O . MET A 1 92 ? 55.617 68.044 42.314 1.00 109.27 116 MET R O 1
ATOM 652 N N . ILE A 1 93 ? 55.445 68.298 44.544 1.00 112.84 117 ILE R N 1
ATOM 653 C CA . ILE A 1 93 ? 56.824 68.766 44.670 1.00 107.19 117 ILE R CA 1
ATOM 654 C C . ILE A 1 93 ? 57.791 67.692 44.191 1.00 108.15 117 ILE R C 1
ATOM 655 O O . ILE A 1 93 ? 58.686 67.954 43.379 1.00 104.75 117 ILE R O 1
ATOM 660 N N . HIS A 1 94 ? 57.620 66.462 44.681 1.00 118.91 118 HIS R N 1
ATOM 661 C CA . HIS A 1 94 ? 58.462 65.360 44.226 1.00 114.36 118 HIS R CA 1
ATOM 662 C C . HIS A 1 94 ? 58.306 65.135 42.729 1.00 115.49 118 HIS R C 1
ATOM 663 O O . HIS A 1 94 ? 59.297 65.101 41.989 1.00 111.60 118 HIS R O 1
ATOM 670 N N . GLU A 1 95 ? 57.063 64.994 42.260 1.00 114.43 119 GLU R N 1
ATOM 671 C CA . GLU A 1 95 ? 56.831 64.789 40.835 1.00 121.30 119 GLU R CA 1
ATOM 672 C C . GLU A 1 95 ? 57.377 65.946 40.007 1.00 118.28 119 GLU R C 1
ATOM 673 O O . GLU A 1 95 ? 57.760 65.755 38.847 1.00 117.02 119 GLU R O 1
ATOM 679 N N . ASN A 1 96 ? 57.434 67.146 40.587 1.00 110.26 120 ASN R N 1
ATOM 680 C CA . ASN A 1 96 ? 58.044 68.273 39.891 1.00 115.84 120 ASN R CA 1
ATOM 681 C C . ASN A 1 96 ? 59.563 68.153 39.890 1.00 111.52 120 ASN R C 1
ATOM 682 O O . ASN A 1 96 ? 60.224 68.540 38.920 1.00 116.89 120 ASN R O 1
ATOM 687 N N . VAL A 1 97 ? 60.135 67.609 40.967 1.00 119.93 121 VAL R N 1
ATOM 688 C CA . VAL A 1 97 ? 61.584 67.440 41.028 1.00 110.98 121 VAL R CA 1
ATOM 689 C C . VAL A 1 97 ? 62.047 66.408 40.005 1.00 106.17 121 VAL R C 1
ATOM 690 O O . VAL A 1 97 ? 63.050 66.611 39.310 1.00 100.40 121 VAL R O 1
ATOM 694 N N . LYS A 1 98 ? 61.327 65.288 39.892 1.00 104.81 122 LYS R N 1
ATOM 695 C CA . LYS A 1 98 ? 61.677 64.291 38.886 1.00 107.10 122 LYS R CA 1
ATOM 696 C C . LYS A 1 98 ? 61.567 64.865 37.479 1.00 115.35 122 LYS R C 1
ATOM 697 O O . LYS A 1 98 ? 62.440 64.631 36.634 1.00 112.45 122 LYS R O 1
ATOM 703 N N . ARG A 1 99 ? 60.502 65.623 37.210 1.00 109.58 123 ARG R N 1
ATOM 704 C CA . ARG A 1 99 ? 60.278 66.137 35.863 1.00 120.14 123 ARG R CA 1
ATOM 705 C C . ARG A 1 99 ? 61.394 67.085 35.439 1.00 117.69 123 ARG R C 1
ATOM 706 O O . ARG A 1 99 ? 61.852 67.040 34.291 1.00 120.37 123 ARG R O 1
ATOM 714 N N . ASP A 1 100 ? 61.851 67.943 36.355 1.00 119.17 124 ASP R N 1
ATOM 715 C CA . ASP A 1 100 ? 62.912 68.888 36.018 1.00 119.21 124 ASP R CA 1
ATOM 716 C C . ASP A 1 100 ? 64.225 68.172 35.732 1.00 113.81 124 ASP R C 1
ATOM 717 O O . ASP A 1 100 ? 64.998 68.604 34.869 1.00 119.63 124 ASP R O 1
ATOM 722 N N . ILE A 1 101 ? 64.495 67.078 36.444 1.00 116.16 125 ILE R N 1
ATOM 723 C CA . ILE A 1 101 ? 65.752 66.365 36.245 1.00 109.16 125 ILE R CA 1
ATOM 724 C C . ILE A 1 101 ? 65.785 65.713 34.868 1.00 105.40 125 ILE R C 1
ATOM 725 O O . ILE A 1 101 ? 66.784 65.817 34.144 1.00 98.43 125 ILE R O 1
ATOM 730 N N . ARG A 1 102 ? 64.695 65.046 34.478 1.00 103.38 126 ARG R N 1
ATOM 731 C CA . ARG A 1 102 ? 64.632 64.441 33.151 1.00 105.80 126 ARG R CA 1
ATOM 732 C C . ARG A 1 102 ? 64.816 65.491 32.065 1.00 109.68 126 ARG R C 1
ATOM 733 O O . ARG A 1 102 ? 65.594 65.300 31.124 1.00 109.01 126 ARG R O 1
ATOM 741 N N . THR A 1 103 ? 64.112 66.618 32.187 1.00 108.36 127 THR R N 1
ATOM 742 C CA . THR A 1 103 ? 64.264 67.687 31.207 1.00 115.06 127 THR R CA 1
ATOM 743 C C . THR A 1 103 ? 65.694 68.210 31.186 1.00 112.62 127 THR R C 1
ATOM 744 O O . THR A 1 103 ? 66.257 68.457 30.113 1.00 117.01 127 THR R O 1
ATOM 748 N N . THR A 1 104 ? 66.304 68.373 32.362 1.00 115.03 128 THR R N 1
ATOM 749 C CA . THR A 1 104 ? 67.684 68.844 32.409 1.00 108.55 128 THR R CA 1
ATOM 750 C C . THR A 1 104 ? 68.635 67.825 31.799 1.00 108.88 128 THR R C 1
ATOM 751 O O . THR A 1 104 ? 69.549 68.189 31.050 1.00 105.43 128 THR R O 1
ATOM 755 N N . CYS A 1 105 ? 68.426 66.541 32.090 1.00 115.18 129 CYS R N 1
ATOM 756 C CA . CYS A 1 105 ? 69.395 65.533 31.680 1.00 107.16 129 CYS R CA 1
ATOM 757 C C . CYS A 1 105 ? 69.230 65.152 30.215 1.00 112.15 129 CYS R C 1
ATOM 758 O O . CYS A 1 105 ? 70.226 64.978 29.503 1.00 111.08 129 CYS R O 1
ATOM 761 N N . ILE A 1 106 ? 67.988 65.019 29.745 1.00 112.30 130 ILE R N 1
ATOM 762 C CA . ILE A 1 106 ? 67.763 64.742 28.329 1.00 115.31 130 ILE R CA 1
ATOM 763 C C . ILE A 1 106 ? 68.319 65.874 27.476 1.00 114.33 130 ILE R C 1
ATOM 764 O O . ILE A 1 106 ? 68.916 65.642 26.417 1.00 116.14 130 ILE R O 1
ATOM 769 N N . GLN A 1 107 ? 68.149 67.117 27.932 1.00 109.60 131 GLN R N 1
ATOM 770 C CA . GLN A 1 107 ? 68.677 68.255 27.190 1.00 112.86 131 GLN R CA 1
ATOM 771 C C . GLN A 1 107 ? 70.195 68.186 27.094 1.00 115.79 131 GLN R C 1
ATOM 772 O O . GLN A 1 107 ? 70.769 68.385 26.017 1.00 123.61 131 GLN R O 1
ATOM 778 N N . MET A 1 108 ? 70.866 67.892 28.211 1.00 126.78 132 MET R N 1
ATOM 779 C CA . MET A 1 108 ? 72.319 67.762 28.175 1.00 118.09 132 MET R CA 1
ATOM 780 C C . MET A 1 108 ? 72.752 66.567 27.340 1.00 113.44 132 MET R C 1
ATOM 781 O O . MET A 1 108 ? 73.809 66.609 26.701 1.00 108.86 132 MET R O 1
ATOM 786 N N . ALA A 1 109 ? 71.958 65.496 27.336 1.00 108.19 133 ALA R N 1
ATOM 787 C CA . ALA A 1 109 ? 72.269 64.346 26.496 1.00 103.63 133 ALA R CA 1
ATOM 788 C C . ALA A 1 109 ? 72.260 64.735 25.023 1.00 117.41 133 ALA R C 1
ATOM 789 O O . ALA A 1 109 ? 73.276 64.620 24.329 1.00 115.98 133 ALA R O 1
ATOM 791 N N . ASN A 1 110 ? 71.117 65.224 24.535 1.00 114.09 134 ASN R N 1
ATOM 792 C CA . ASN A 1 110 ? 71.001 65.578 23.123 1.00 117.77 134 ASN R CA 1
ATOM 793 C C . ASN A 1 110 ? 72.011 66.649 22.731 1.00 115.90 134 ASN R C 1
ATOM 794 O O . ASN A 1 110 ? 72.574 66.607 21.632 1.00 122.26 134 ASN R O 1
ATOM 799 N N . GLU A 1 111 ? 72.253 67.617 23.618 1.00 110.82 135 GLU R N 1
ATOM 800 C CA . GLU A 1 111 ? 73.270 68.626 23.344 1.00 112.28 135 GLU R CA 1
ATOM 801 C C . GLU A 1 111 ? 74.647 67.998 23.191 1.00 112.31 135 GLU R C 1
ATOM 802 O O . GLU A 1 111 ? 75.460 68.470 22.386 1.00 114.54 135 GLU R O 1
ATOM 808 N N . SER A 1 112 ? 74.923 66.931 23.943 1.00 118.90 136 SER R N 1
ATOM 809 C CA . SER A 1 112 ? 76.246 66.323 23.920 1.00 108.86 136 SER R CA 1
ATOM 810 C C . SER A 1 112 ? 76.415 65.386 22.732 1.00 107.88 136 SER R C 1
ATOM 811 O O . SER A 1 112 ? 77.480 65.365 22.106 1.00 107.22 136 SER R O 1
ATOM 814 N N . TYR A 1 113 ? 75.383 64.601 22.408 1.00 108.95 137 TYR R N 1
ATOM 815 C CA . TYR A 1 113 ? 75.475 63.729 21.242 1.00 115.25 137 TYR R CA 1
ATOM 816 C C . TYR A 1 113 ? 75.573 64.536 19.957 1.00 125.96 137 TYR R C 1
ATOM 817 O O . TYR A 1 113 ? 76.189 64.081 18.986 1.00 127.04 137 TYR R O 1
ATOM 826 N N . ALA A 1 114 ? 74.982 65.733 19.935 1.00 110.10 138 ALA R N 1
ATOM 827 C CA . ALA A 1 114 ? 75.106 66.602 18.771 1.00 111.90 138 ALA R CA 1
ATOM 828 C C . ALA A 1 114 ? 76.564 66.940 18.500 1.00 111.71 138 ALA R C 1
ATOM 829 O O . ALA A 1 114 ? 77.072 66.715 17.395 1.00 115.98 138 ALA R O 1
ATOM 831 N N . ARG A 1 115 ? 77.258 67.476 19.508 1.00 110.55 139 ARG R N 1
ATOM 832 C CA . ARG A 1 115 ? 78.670 67.798 19.348 1.00 106.56 139 ARG R CA 1
ATOM 833 C C . ARG A 1 115 ? 79.509 66.546 19.125 1.00 101.42 139 ARG R C 1
ATOM 834 O O . ARG A 1 115 ? 80.572 66.618 18.497 1.00 100.36 139 ARG R O 1
ATOM 842 N N . ALA A 1 116 ? 79.051 65.395 19.624 1.00 104.15 140 ALA R N 1
ATOM 843 C CA . ALA A 1 116 ? 79.790 64.156 19.409 1.00 101.08 140 ALA R CA 1
ATOM 844 C C . ALA A 1 116 ? 79.826 63.786 17.933 1.00 114.85 140 ALA R C 1
ATOM 845 O O . ALA A 1 116 ? 80.864 63.347 17.422 1.00 114.29 140 ALA R O 1
ATOM 847 N N . ASP A 1 117 ? 78.703 63.958 17.230 1.00 117.58 141 ASP R N 1
ATOM 848 C CA . ASP A 1 117 ? 78.692 63.705 15.793 1.00 116.57 141 ASP R CA 1
ATOM 849 C C . ASP A 1 117 ? 79.607 64.677 15.062 1.00 115.09 141 ASP R C 1
ATOM 850 O O . ASP A 1 117 ? 80.315 64.288 14.126 1.00 121.89 141 ASP R O 1
ATOM 855 N N . ILE A 1 118 ? 79.607 65.947 15.477 1.00 107.06 142 ILE R N 1
ATOM 856 C CA . ILE A 1 118 ? 80.523 66.921 14.892 1.00 108.88 142 ILE R CA 1
ATOM 857 C C . ILE A 1 118 ? 81.963 66.450 15.047 1.00 110.67 142 ILE R C 1
ATOM 858 O O . ILE A 1 118 ? 82.772 66.545 14.115 1.00 118.65 142 ILE R O 1
ATOM 863 N N . VAL A 1 119 ? 82.301 65.922 16.225 1.00 120.07 143 VAL R N 1
ATOM 864 C CA . VAL A 1 119 ? 83.641 65.391 16.446 1.00 109.85 143 VAL R CA 1
ATOM 865 C C . VAL A 1 119 ? 83.855 64.124 15.625 1.00 106.96 143 VAL R C 1
ATOM 866 O O . VAL A 1 119 ? 84.916 63.936 15.018 1.00 106.68 143 VAL R O 1
ATOM 870 N N . ARG A 1 120 ? 82.850 63.245 15.583 1.00 107.21 144 ARG R N 1
ATOM 871 C CA . ARG A 1 120 ? 82.981 61.991 14.844 1.00 109.34 144 ARG R CA 1
ATOM 872 C C . ARG A 1 120 ? 83.259 62.245 13.366 1.00 119.63 144 ARG R C 1
ATOM 873 O O . ARG A 1 120 ? 84.181 61.659 12.785 1.00 117.95 144 ARG R O 1
ATOM 881 N N . ASP A 1 121 ? 82.464 63.116 12.739 1.00 115.40 145 ASP R N 1
ATOM 882 C CA . ASP A 1 121 ? 82.701 63.448 11.338 1.00 118.96 145 ASP R CA 1
ATOM 883 C C . ASP A 1 121 ? 84.065 64.102 11.154 1.00 111.82 145 ASP R C 1
ATOM 884 O O . ASP A 1 121 ? 84.747 63.859 10.151 1.00 116.17 145 ASP R O 1
ATOM 889 N N . SER A 1 122 ? 84.486 64.922 12.121 1.00 115.79 146 SER R N 1
ATOM 890 C CA . SER A 1 122 ? 85.770 65.607 12.006 1.00 120.93 146 SER R CA 1
ATOM 891 C C . SER A 1 122 ? 86.936 64.628 12.080 1.00 116.34 146 SER R C 1
ATOM 892 O O . SER A 1 122 ? 87.955 64.816 11.403 1.00 114.41 146 SER R O 1
ATOM 895 N N . LEU A 1 123 ? 86.808 63.581 12.898 1.00 124.56 147 LEU R N 1
ATOM 896 C CA . LEU A 1 123 ? 87.892 62.611 13.028 1.00 112.57 147 LEU R CA 1
ATOM 897 C C . LEU A 1 123 ? 88.005 61.738 11.784 1.00 123.91 147 LEU R C 1
ATOM 898 O O . LEU A 1 123 ? 89.115 61.444 11.324 1.00 127.07 147 LEU R O 1
ATOM 903 N N . ILE A 1 124 ? 86.867 61.315 11.226 1.00 122.45 148 ILE R N 1
ATOM 904 C CA . ILE A 1 124 ? 86.895 60.512 10.008 1.00 126.47 148 ILE R CA 1
ATOM 905 C C . ILE A 1 124 ? 87.412 61.338 8.835 1.00 134.66 148 ILE R C 1
ATOM 906 O O . ILE A 1 124 ? 88.000 60.794 7.892 1.00 137.27 148 ILE R O 1
ATOM 911 N N . ALA A 1 125 ? 87.228 62.661 8.883 1.00 125.92 149 ALA R N 1
ATOM 912 C CA . ALA A 1 125 ? 87.728 63.527 7.821 1.00 131.71 149 ALA R CA 1
ATOM 913 C C . ALA A 1 125 ? 89.240 63.409 7.680 1.00 143.21 149 ALA R C 1
ATOM 914 O O . ALA A 1 125 ? 89.760 63.225 6.573 1.00 154.52 149 ALA R O 1
ATOM 916 N N . ALA A 1 126 ? 89.965 63.510 8.795 1.00 140.89 150 ALA R N 1
ATOM 917 C CA . ALA A 1 126 ? 91.418 63.416 8.754 1.00 142.63 150 ALA R CA 1
ATOM 918 C C . ALA A 1 126 ? 91.916 61.984 8.604 1.00 144.96 150 ALA R C 1
ATOM 919 O O . ALA A 1 126 ? 93.047 61.783 8.145 1.00 149.20 150 ALA R O 1
ATOM 921 N N . SER A 1 127 ? 91.104 60.989 8.972 1.00 142.96 151 SER R N 1
ATOM 922 C CA . SER A 1 127 ? 91.547 59.601 8.896 1.00 144.32 151 SER R CA 1
ATOM 923 C C . SER A 1 127 ? 91.395 59.020 7.495 1.00 161.74 151 SER R C 1
ATOM 924 O O . SER A 1 127 ? 92.139 58.102 7.127 1.00 160.64 151 SER R O 1
ATOM 927 N N . GLN A 1 128 ? 90.443 59.528 6.705 1.00 151.20 152 GLN R N 1
ATOM 928 C CA . GLN A 1 128 ? 90.312 59.085 5.321 1.00 159.91 152 GLN R CA 1
ATOM 929 C C . GLN A 1 128 ? 91.440 59.612 4.442 1.00 162.86 152 GLN R C 1
ATOM 930 O O . GLN A 1 128 ? 91.743 59.001 3.410 1.00 164.46 152 GLN R O 1
ATOM 936 N N . GLY A 1 129 ? 92.061 60.727 4.823 1.00 158.47 153 GLY R N 1
ATOM 937 C CA . GLY A 1 129 ? 93.197 61.251 4.092 1.00 160.93 153 GLY R CA 1
ATOM 938 C C . GLY A 1 129 ? 94.370 60.294 4.104 1.00 162.24 153 GLY R C 1
ATOM 939 O O . GLY A 1 129 ? 94.765 59.801 5.166 1.00 149.00 153 GLY R O 1
ATOM 940 N N . LYS A 1 130 ? 94.934 60.023 2.930 1.00 167.75 154 LYS R N 1
ATOM 941 C CA . LYS A 1 130 ? 95.998 59.041 2.803 1.00 156.69 154 LYS R CA 1
ATOM 942 C C . LYS A 1 130 ? 97.327 59.602 3.302 1.00 150.16 154 LYS R C 1
ATOM 943 O O . LYS A 1 130 ? 97.562 60.814 3.310 1.00 153.14 154 LYS R O 1
ATOM 949 N N . TYR A 1 131 ? 98.205 58.691 3.718 1.00 155.02 155 TYR R N 1
ATOM 950 C CA . TYR A 1 131 ? 99.520 59.046 4.236 1.00 145.04 155 TYR R CA 1
ATOM 951 C C . TYR A 1 131 ? 100.503 59.188 3.080 1.00 151.06 155 TYR R C 1
ATOM 952 O O . TYR A 1 131 ? 100.820 58.204 2.402 1.00 150.56 155 TYR R O 1
ATOM 961 N N . THR A 1 132 ? 100.993 60.408 2.862 1.00 146.41 156 THR R N 1
ATOM 962 C CA . THR A 1 132 ? 101.966 60.687 1.816 1.00 137.87 156 THR R CA 1
ATOM 963 C C . THR A 1 132 ? 103.314 61.120 2.377 1.00 122.10 156 THR R C 1
ATOM 964 O O . THR A 1 132 ? 104.186 61.541 1.611 1.00 120.40 156 THR R O 1
ATOM 968 N N . ALA A 1 133 ? 103.506 61.013 3.696 1.00 136.20 157 ALA R N 1
ATOM 969 C CA . ALA A 1 133 ? 104.711 61.546 4.325 1.00 125.93 157 ALA R CA 1
ATOM 970 C C . ALA A 1 133 ? 105.963 60.816 3.854 1.00 120.87 157 ALA R C 1
ATOM 971 O O . ALA A 1 133 ? 107.003 61.444 3.622 1.00 116.60 157 ALA R O 1
ATOM 973 N N . LEU A 1 134 ? 105.888 59.491 3.709 1.00 118.62 158 LEU R N 1
ATOM 974 C CA . LEU A 1 134 ? 107.050 58.735 3.251 1.00 115.70 158 LEU R CA 1
ATOM 975 C C . LEU A 1 134 ? 107.433 59.107 1.824 1.00 122.68 158 LEU R C 1
ATOM 976 O O . LEU A 1 134 ? 108.621 59.269 1.518 1.00 118.31 158 LEU R O 1
ATOM 981 N N . GLY A 1 135 ? 106.447 59.240 0.936 1.00 120.43 159 GLY R N 1
ATOM 982 C CA . GLY A 1 135 ? 106.750 59.628 -0.431 1.00 123.58 159 GLY R CA 1
ATOM 983 C C . GLY A 1 135 ? 107.359 61.014 -0.519 1.00 126.20 159 GLY R C 1
ATOM 984 O O . GLY A 1 135 ? 108.302 61.241 -1.282 1.00 127.35 159 GLY R O 1
ATOM 985 N N . LYS A 1 136 ? 106.835 61.956 0.270 1.00 121.64 160 LYS R N 1
ATOM 986 C CA . LYS A 1 136 ? 107.355 63.320 0.250 1.00 125.10 160 LYS R CA 1
ATOM 987 C C . LYS A 1 136 ? 108.796 63.376 0.742 1.00 121.58 160 LYS R C 1
ATOM 988 O O . LYS A 1 136 ? 109.622 64.098 0.171 1.00 126.99 160 LYS R O 1
ATOM 994 N N . ILE A 1 137 ? 109.115 62.625 1.801 1.00 123.65 161 ILE R N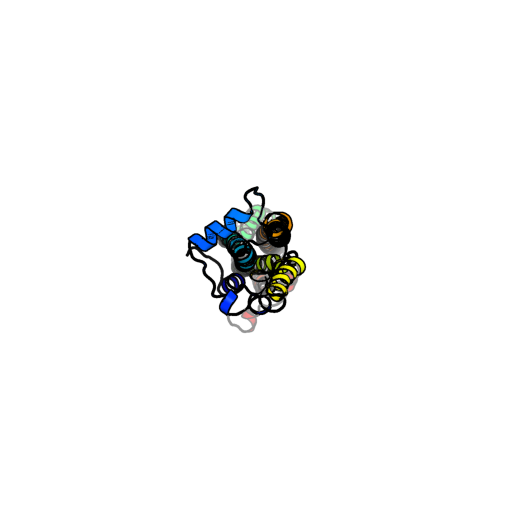 1
ATOM 995 C CA . ILE A 1 137 ? 110.451 62.693 2.390 1.00 113.05 161 ILE R CA 1
ATOM 996 C C . ILE A 1 137 ? 111.499 62.226 1.389 1.00 115.33 161 ILE R C 1
ATOM 997 O O . ILE A 1 137 ? 112.536 62.875 1.201 1.00 123.33 161 ILE R O 1
ATOM 1002 N N . VAL A 1 138 ? 111.244 61.095 0.729 1.00 116.79 162 VAL R N 1
ATOM 1003 C CA . VAL A 1 138 ? 112.205 60.576 -0.239 1.00 117.98 162 VAL R CA 1
ATOM 1004 C C . VAL A 1 138 ? 112.313 61.509 -1.438 1.00 128.82 162 VAL R C 1
ATOM 1005 O O . VAL A 1 138 ? 113.412 61.772 -1.940 1.00 134.01 162 VAL R O 1
ATOM 1009 N N . PHE A 1 139 ? 111.180 62.041 -1.901 1.00 118.98 163 PHE R N 1
ATOM 1010 C CA . PHE A 1 139 ? 111.181 62.879 -3.096 1.00 132.89 163 PHE R CA 1
ATOM 1011 C C . PHE A 1 139 ? 112.009 64.146 -2.909 1.00 137.62 163 PHE R C 1
ATOM 1012 O O . PHE A 1 139 ? 112.620 64.632 -3.867 1.00 148.39 163 PHE R O 1
ATOM 1020 N N . HIS A 1 140 ? 112.052 64.691 -1.692 1.00 128.32 164 HIS R N 1
ATOM 1021 C CA . HIS A 1 140 ? 112.734 65.957 -1.456 1.00 131.93 164 HIS R CA 1
ATOM 1022 C C . HIS A 1 140 ? 114.228 65.809 -1.205 1.00 131.68 164 HIS R C 1
ATOM 1023 O O . HIS A 1 140 ? 114.964 66.791 -1.356 1.00 140.82 164 HIS R O 1
ATOM 1030 N N . SER A 1 141 ? 114.697 64.615 -0.832 1.00 142.69 165 SER R N 1
ATOM 1031 C CA . SER A 1 141 ? 116.095 64.432 -0.453 1.00 144.50 165 SER R CA 1
ATOM 1032 C C . SER A 1 141 ? 116.724 63.208 -1.111 1.00 137.32 165 SER R C 1
ATOM 1033 O O . SER A 1 141 ? 117.738 62.704 -0.616 1.00 128.74 165 SER R O 1
ATOM 1036 N N . TYR A 1 142 ? 116.154 62.715 -2.214 1.00 139.76 166 TYR R N 1
ATOM 1037 C CA . TYR A 1 142 ? 116.721 61.530 -2.853 1.00 137.32 166 TYR R CA 1
ATOM 1038 C C . TYR A 1 142 ? 118.053 61.834 -3.524 1.00 142.63 166 TYR R C 1
ATOM 1039 O O . TYR A 1 142 ? 118.894 60.938 -3.659 1.00 138.87 166 TYR R O 1
ATOM 1048 N N . THR A 1 143 ? 118.266 63.084 -3.945 1.00 145.60 167 THR R N 1
ATOM 1049 C CA . THR A 1 143 ? 119.504 63.430 -4.636 1.00 142.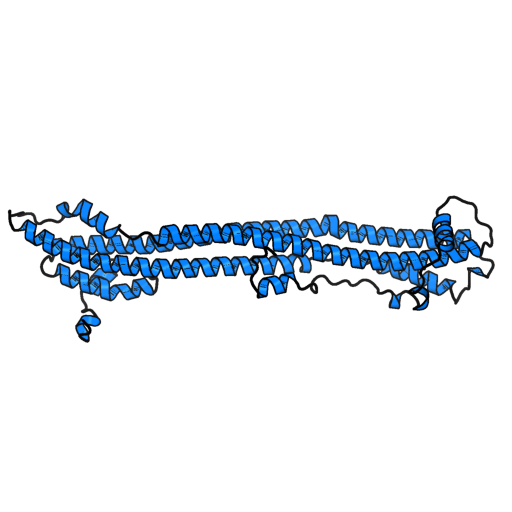67 167 THR R CA 1
ATOM 1050 C C . THR A 1 143 ? 120.713 63.284 -3.717 1.00 139.80 167 THR R C 1
ATOM 1051 O O . THR A 1 143 ? 121.787 62.859 -4.158 1.00 142.91 167 THR R O 1
ATOM 1055 N N . ASN A 1 144 ? 120.555 63.617 -2.436 1.00 142.35 168 ASN R N 1
ATOM 1056 C CA . ASN A 1 144 ? 121.656 63.542 -1.476 1.00 135.17 168 ASN R CA 1
ATOM 1057 C C . ASN A 1 144 ? 122.018 62.117 -1.083 1.00 131.16 168 ASN R C 1
ATOM 1058 O O . ASN A 1 144 ? 122.810 61.956 -0.142 1.00 132.49 168 ASN R O 1
ATOM 1063 N N . PHE A 1 145 ? 121.480 61.092 -1.746 1.00 138.71 169 PHE R N 1
ATOM 1064 C CA . PHE A 1 145 ? 121.867 59.712 -1.493 1.00 140.99 169 PHE R CA 1
ATOM 1065 C C . PHE A 1 145 ? 122.355 58.991 -2.741 1.00 145.98 169 PHE R C 1
ATOM 1066 O O . PHE A 1 145 ? 122.748 57.821 -2.648 1.00 140.23 169 PHE R O 1
ATOM 1074 N N . MET A 1 146 ? 122.339 59.648 -3.899 1.00 143.71 170 MET R N 1
ATOM 1075 C CA . MET A 1 146 ? 122.888 59.054 -5.105 1.00 145.40 170 MET R CA 1
ATOM 1076 C C . MET A 1 146 ? 124.397 58.857 -4.951 1.00 150.84 170 MET R C 1
ATOM 1077 O O . MET A 1 146 ? 125.051 59.578 -4.192 1.00 150.45 170 MET R O 1
ATOM 1082 N N . PRO A 1 147 ? 124.971 57.873 -5.645 1.00 148.66 171 PRO R N 1
ATOM 1083 C CA . PRO A 1 147 ? 126.410 57.617 -5.511 1.00 158.92 171 PRO R CA 1
ATOM 1084 C C . PRO A 1 147 ? 127.251 58.779 -6.022 1.00 166.48 171 PRO R C 1
ATOM 1085 O O . PRO A 1 147 ? 126.782 59.656 -6.753 1.00 166.44 171 PRO R O 1
ATOM 1089 N N . VAL A 1 148 ? 128.526 58.769 -5.624 1.00 158.57 172 VAL R N 1
ATOM 1090 C CA . VAL A 1 148 ? 129.421 59.875 -5.951 1.00 166.60 172 VAL R CA 1
ATOM 1091 C C . VAL A 1 148 ? 129.825 59.842 -7.419 1.00 174.66 172 VAL R C 1
ATOM 1092 O O . VAL A 1 148 ? 130.009 60.897 -8.041 1.00 169.07 172 VAL R O 1
ATOM 1096 N N . ASN A 1 149 ? 129.973 58.647 -7.996 1.00 187.00 173 ASN R N 1
ATOM 1097 C CA . ASN A 1 149 ? 130.386 58.536 -9.393 1.00 187.32 173 ASN R CA 1
ATOM 1098 C C . ASN A 1 149 ? 129.389 59.226 -10.316 1.00 183.77 173 ASN R C 1
ATOM 1099 O O . ASN A 1 149 ? 129.773 60.033 -11.170 1.00 177.78 173 ASN R O 1
ATOM 1104 N N . ALA A 1 150 ? 128.100 58.920 -10.150 1.00 190.20 174 ALA R N 1
ATOM 1105 C CA . ALA A 1 150 ? 127.017 59.580 -10.883 1.00 188.06 174 ALA R CA 1
ATOM 1106 C C . ALA A 1 150 ? 127.220 59.474 -12.394 1.00 198.63 174 ALA R C 1
ATOM 1107 O O . ALA A 1 150 ? 127.144 60.463 -13.127 1.00 208.66 174 ALA R O 1
ATOM 1109 N N . ASN A 1 151 ? 127.483 58.255 -12.858 1.00 193.36 175 ASN R N 1
ATOM 1110 C CA . ASN A 1 151 ? 127.631 58.031 -14.286 1.00 195.09 175 ASN R CA 1
ATOM 1111 C C . ASN A 1 151 ? 126.299 58.264 -14.996 1.00 202.49 175 ASN R C 1
ATOM 1112 O O . ASN A 1 151 ? 125.225 58.212 -14.392 1.00 202.24 175 ASN R O 1
ATOM 1117 N N . GLU A 1 152 ? 126.387 58.528 -16.302 1.00 173.97 176 GLU R N 1
ATOM 1118 C CA . GLU A 1 152 ? 125.222 58.962 -17.070 1.00 181.73 176 GLU R CA 1
ATOM 1119 C C . GLU A 1 152 ? 124.080 57.957 -16.967 1.00 180.65 176 GLU R C 1
ATOM 1120 O O . GLU A 1 152 ? 122.976 58.292 -16.520 1.00 181.77 176 GLU R O 1
ATOM 1126 N N . SER A 1 153 ? 124.328 56.714 -17.376 1.00 179.71 177 SER R N 1
ATOM 1127 C CA . SER A 1 153 ? 123.311 55.672 -17.376 1.00 186.47 177 SER R CA 1
ATOM 1128 C C . SER A 1 153 ? 123.351 54.807 -16.123 1.00 178.80 177 SER R C 1
ATOM 1129 O O . SER A 1 153 ? 122.658 53.787 -16.066 1.00 177.73 177 SER R O 1
ATOM 1132 N N . GLU A 1 154 ? 124.149 55.182 -15.125 1.00 188.21 178 GLU R N 1
ATOM 1133 C CA . GLU A 1 154 ? 124.158 54.458 -13.860 1.00 183.07 178 GLU R CA 1
ATOM 1134 C C . GLU A 1 154 ? 123.152 55.013 -12.864 1.00 180.47 178 GLU R C 1
ATOM 1135 O O . GLU A 1 154 ? 122.625 54.256 -12.040 1.00 167.11 178 GLU R O 1
ATOM 1141 N N . LYS A 1 155 ? 122.870 56.317 -12.921 1.00 175.29 179 LYS R N 1
ATOM 1142 C CA . LYS A 1 155 ? 121.911 56.903 -11.991 1.00 166.73 179 LYS R CA 1
ATOM 1143 C C . LYS A 1 155 ? 120.479 56.536 -12.356 1.00 175.47 179 LYS R C 1
ATOM 1144 O O . LYS A 1 155 ? 119.618 56.463 -11.472 1.00 169.54 179 LYS R O 1
ATOM 1150 N N . ARG A 1 156 ? 120.203 56.303 -13.642 1.00 176.20 180 ARG R N 1
ATOM 1151 C CA . ARG A 1 156 ? 118.852 55.925 -14.047 1.00 172.57 180 ARG R CA 1
ATOM 1152 C C . ARG A 1 156 ? 118.461 54.558 -13.498 1.00 171.12 180 ARG R C 1
ATOM 1153 O O . ARG A 1 156 ? 117.286 54.330 -13.189 1.00 178.21 180 ARG R O 1
ATOM 1161 N N . ALA A 1 157 ? 119.424 53.641 -13.369 1.00 179.15 181 ALA R N 1
ATOM 1162 C CA . ALA A 1 157 ? 119.139 52.341 -12.775 1.0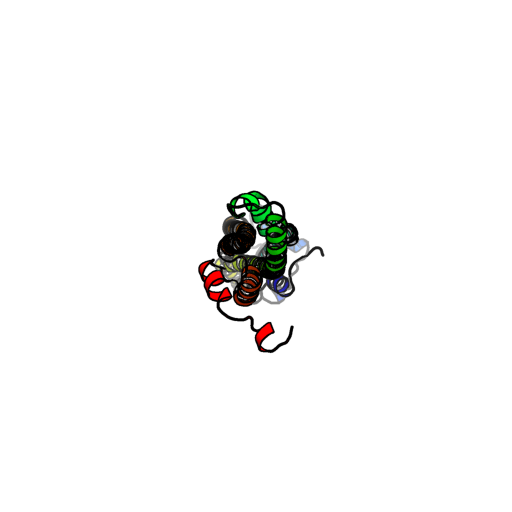0 174.04 181 ALA R CA 1
ATOM 1163 C C . ALA A 1 157 ? 119.025 52.425 -11.259 1.00 164.45 181 ALA R C 1
ATOM 1164 O O . ALA A 1 157 ? 118.291 51.638 -10.651 1.00 153.01 181 ALA R O 1
ATOM 1166 N N . TRP A 1 158 ? 119.741 53.363 -10.637 1.00 179.68 182 TRP R N 1
ATOM 1167 C CA . TRP A 1 158 ? 119.598 53.569 -9.200 1.00 163.88 182 TRP R CA 1
ATOM 1168 C C . TRP A 1 158 ? 118.219 54.128 -8.867 1.00 160.86 182 TRP R C 1
ATOM 1169 O O . TRP A 1 158 ? 117.624 53.763 -7.846 1.00 153.91 182 TRP R O 1
ATOM 1180 N N . MET A 1 159 ? 117.693 55.006 -9.725 1.00 157.48 183 MET R N 1
ATOM 1181 C CA . MET A 1 159 ? 116.352 55.544 -9.516 1.00 158.25 183 MET R CA 1
ATOM 1182 C C . MET A 1 159 ? 115.289 54.462 -9.659 1.00 158.89 183 MET R C 1
ATOM 1183 O O . MET A 1 159 ? 114.303 54.451 -8.912 1.00 149.79 183 MET R O 1
ATOM 1188 N N . GLU A 1 160 ? 115.463 53.551 -10.620 1.00 165.86 184 GLU R N 1
ATOM 1189 C CA . GLU A 1 160 ? 114.508 52.459 -10.785 1.00 163.09 184 GLU R CA 1
A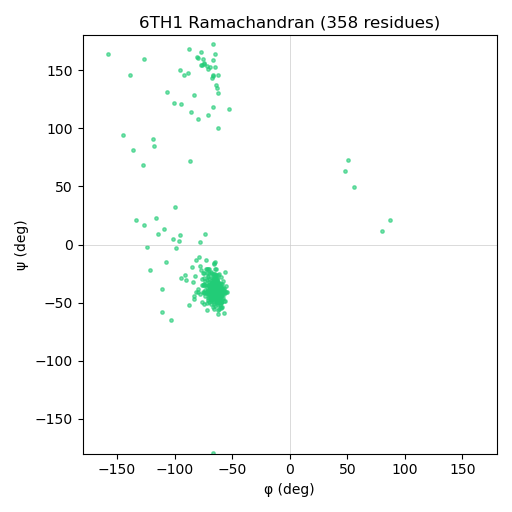TOM 1190 C C . GLU A 1 160 ? 114.516 51.538 -9.572 1.00 145.42 184 GLU R C 1
ATOM 1191 O O . GLU A 1 160 ? 113.459 51.072 -9.129 1.00 143.16 184 GLU R O 1
ATOM 1197 N N . MET A 1 161 ? 115.701 51.263 -9.021 1.00 163.84 185 MET R N 1
ATOM 1198 C CA . MET A 1 161 ? 115.784 50.463 -7.804 1.00 158.57 185 MET R CA 1
ATOM 1199 C C . MET A 1 161 ? 115.187 51.204 -6.615 1.00 150.00 185 MET R C 1
ATOM 1200 O O . MET A 1 161 ? 114.596 50.577 -5.727 1.00 143.24 185 MET R O 1
ATOM 1205 N N . LEU A 1 162 ? 115.325 52.531 -6.582 1.00 140.98 186 LEU R N 1
ATOM 1206 C CA . LEU A 1 162 ? 114.677 53.313 -5.535 1.00 135.07 186 LEU R CA 1
ATOM 1207 C C . LEU A 1 162 ? 113.161 53.203 -5.630 1.00 138.81 186 LEU R C 1
ATOM 1208 O O . LEU A 1 162 ? 112.480 53.012 -4.615 1.00 138.33 186 LEU R O 1
ATOM 1213 N N . GLY A 1 163 ? 112.614 53.318 -6.845 1.00 140.89 187 GLY R N 1
ATOM 1214 C CA . GLY A 1 163 ? 111.177 53.203 -7.021 1.00 141.27 187 GLY R CA 1
ATOM 1215 C C . GLY A 1 163 ? 110.625 51.871 -6.559 1.00 133.87 187 GLY R C 1
ATOM 1216 O O . GLY A 1 163 ? 109.505 51.804 -6.047 1.00 133.26 187 GLY R O 1
ATOM 1217 N N . GLU A 1 164 ? 111.397 50.796 -6.728 1.00 137.36 188 GLU R N 1
ATOM 1218 C CA . GLU A 1 164 ? 110.982 49.505 -6.192 1.00 134.95 188 GLU R CA 1
ATOM 1219 C C . GLU A 1 164 ? 110.922 49.539 -4.670 1.00 129.44 188 GLU R C 1
ATOM 1220 O O . GLU A 1 164 ? 110.049 48.909 -4.061 1.00 129.78 188 GLU R O 1
ATOM 1226 N N . CYS A 1 165 ? 111.836 50.280 -4.038 1.00 141.19 189 CYS R N 1
ATOM 1227 C CA . CYS A 1 165 ? 111.819 50.392 -2.582 1.00 135.23 189 CYS R CA 1
ATOM 1228 C C . CYS A 1 165 ? 110.683 51.288 -2.111 1.00 133.61 189 CYS R C 1
ATOM 1229 O O . CYS A 1 165 ? 110.046 51.007 -1.089 1.00 130.12 189 CYS R O 1
ATOM 1232 N N . THR A 1 166 ? 110.418 52.374 -2.839 1.00 127.32 190 THR R N 1
ATOM 1233 C CA . THR A 1 166 ? 109.355 53.290 -2.440 1.00 123.59 190 THR R CA 1
ATOM 1234 C C . THR A 1 166 ? 107.983 52.647 -2.600 1.00 130.92 190 THR R C 1
ATOM 1235 O O . THR A 1 166 ? 107.118 52.796 -1.730 1.00 132.27 190 THR R O 1
ATOM 1239 N N . SER A 1 167 ? 107.766 51.922 -3.701 1.00 128.88 191 SER R N 1
ATOM 1240 C CA . SER A 1 167 ? 106.496 51.227 -3.883 1.00 130.16 191 SER R CA 1
ATOM 1241 C C . SER A 1 167 ? 106.279 50.191 -2.789 1.00 119.46 191 SER R C 1
ATOM 1242 O O . SER A 1 167 ? 105.157 50.024 -2.295 1.00 126.02 191 SER R O 1
ATOM 1245 N N . HIS A 1 168 ? 107.342 49.489 -2.392 1.00 123.19 192 HIS R N 1
ATOM 1246 C CA . HIS A 1 168 ? 107.233 48.554 -1.278 1.00 127.66 192 HIS R C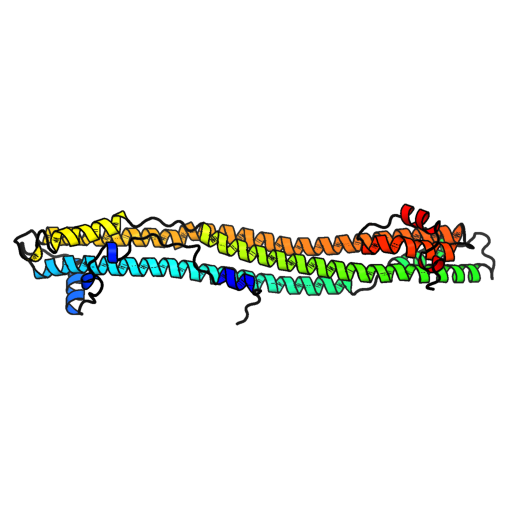A 1
ATOM 1247 C C . HIS A 1 168 ? 106.933 49.273 0.028 1.00 121.82 192 HIS R C 1
ATOM 1248 O O . HIS A 1 168 ? 106.264 48.714 0.906 1.00 117.52 192 HIS R O 1
ATOM 1255 N N . GLY A 1 169 ? 107.418 50.506 0.176 1.00 126.46 193 GLY R N 1
ATOM 1256 C CA . GLY A 1 169 ? 107.164 51.247 1.399 1.00 121.01 193 GLY R CA 1
ATOM 1257 C C . GLY A 1 169 ? 105.744 51.772 1.479 1.00 118.66 193 GLY R C 1
ATOM 1258 O O . GLY A 1 169 ? 105.155 51.828 2.562 1.00 119.68 193 GLY R O 1
ATOM 1259 N N . ASN A 1 170 ? 105.169 52.154 0.336 1.00 113.56 194 ASN R N 1
ATOM 1260 C CA . ASN A 1 170 ? 103.795 52.643 0.336 1.00 121.30 194 ASN R CA 1
ATOM 1261 C C . ASN A 1 170 ? 102.804 51.562 0.735 1.00 116.39 194 ASN R C 1
ATOM 1262 O O . ASN A 1 170 ? 101.654 51.881 1.051 1.00 121.29 194 ASN R O 1
ATOM 1267 N N . LYS A 1 171 ? 103.219 50.294 0.734 1.00 118.55 195 LYS R N 1
ATOM 1268 C CA . LYS A 1 171 ? 102.382 49.257 1.324 1.00 118.08 195 LYS R CA 1
ATOM 1269 C C . LYS A 1 171 ? 102.276 49.430 2.833 1.00 109.90 195 LYS R C 1
ATOM 1270 O O . LYS A 1 171 ? 101.251 49.076 3.425 1.00 111.33 195 LYS R O 1
ATOM 1276 N N . LEU A 1 172 ? 103.315 49.979 3.470 1.00 121.54 196 LEU R N 1
ATOM 1277 C CA . LEU A 1 172 ? 103.229 50.260 4.900 1.00 117.85 196 LEU R CA 1
ATOM 1278 C C . LEU A 1 172 ? 102.290 51.428 5.172 1.00 110.98 196 LEU R C 1
ATOM 1279 O O . LEU A 1 172 ? 101.547 51.417 6.161 1.00 106.88 196 LEU R O 1
ATOM 1284 N N . CYS A 1 173 ? 102.321 52.451 4.315 1.00 100.55 197 CYS R N 1
ATOM 1285 C CA . CYS A 1 173 ? 101.341 53.526 4.419 1.00 109.67 197 CYS R CA 1
ATOM 1286 C C . CYS A 1 173 ? 99.929 52.983 4.260 1.00 116.54 197 CYS R C 1
ATOM 1287 O O . CYS A 1 173 ? 98.998 53.438 4.936 1.00 118.67 197 CYS R O 1
ATOM 1290 N N . GLU A 1 174 ? 99.753 52.002 3.371 1.00 110.90 198 GLU R N 1
ATOM 1291 C CA . GLU A 1 174 ? 98.446 51.379 3.210 1.00 107.52 198 GLU R CA 1
ATOM 1292 C C . GLU A 1 174 ? 98.029 50.649 4.478 1.00 101.40 198 GLU R C 1
ATOM 1293 O O . GLU A 1 174 ? 96.857 50.693 4.872 1.00 104.34 198 GLU R O 1
ATOM 1299 N N . MET A 1 175 ? 98.976 49.978 5.137 1.00 116.44 199 MET R N 1
ATOM 1300 C CA . MET A 1 175 ? 98.672 49.348 6.416 1.00 113.71 199 MET R CA 1
ATOM 1301 C C . MET A 1 175 ? 98.389 50.394 7.485 1.00 113.00 199 MET R C 1
ATOM 1302 O O . MET A 1 175 ? 97.539 50.183 8.358 1.00 110.71 199 MET R O 1
ATOM 1307 N N . ALA A 1 176 ? 99.090 51.530 7.429 1.00 110.04 200 ALA R N 1
ATOM 1308 C CA . ALA A 1 176 ? 98.889 52.580 8.422 1.00 106.02 200 ALA R CA 1
ATOM 1309 C C . ALA A 1 176 ? 97.490 53.176 8.327 1.00 108.28 200 ALA R C 1
ATOM 1310 O O . ALA A 1 176 ? 96.854 53.441 9.354 1.00 107.00 200 ALA R O 1
ATOM 1312 N N . ASN A 1 177 ? 96.995 53.397 7.106 1.00 102.09 201 ASN R N 1
ATOM 1313 C CA . ASN A 1 177 ? 95.631 53.891 6.951 1.00 106.87 201 ASN R CA 1
ATOM 1314 C C . ASN A 1 177 ? 94.611 52.888 7.465 1.00 103.01 201 ASN R C 1
ATOM 1315 O O . ASN A 1 177 ? 93.571 53.283 8.003 1.00 110.62 201 ASN R O 1
ATOM 1320 N N . ALA A 1 178 ? 94.884 51.592 7.309 1.00 104.20 202 ALA R N 1
ATOM 1321 C CA . ALA A 1 178 ? 93.969 50.583 7.829 1.00 104.19 202 ALA R CA 1
ATOM 1322 C C . ALA A 1 178 ? 93.901 50.640 9.348 1.00 108.12 202 ALA R C 1
ATOM 1323 O O . ALA A 1 178 ? 92.820 50.514 9.935 1.00 113.59 202 ALA R O 1
ATOM 1325 N N . GLN A 1 179 ? 95.046 50.841 10.000 1.00 109.92 203 GLN R N 1
ATOM 1326 C CA . GLN A 1 179 ? 95.074 50.883 11.456 1.00 102.35 203 GLN R CA 1
ATOM 1327 C C . GLN A 1 179 ? 94.411 52.147 11.985 1.00 108.68 203 GLN R C 1
ATOM 1328 O O . GLN A 1 179 ? 93.574 52.086 12.894 1.00 108.65 203 GLN R O 1
ATOM 1334 N N . VAL A 1 180 ? 94.768 53.306 11.422 1.00 103.33 204 VAL R N 1
ATOM 1335 C CA . VAL A 1 180 ? 94.245 54.571 11.932 1.00 100.62 204 VAL R CA 1
ATOM 1336 C C . VAL A 1 180 ? 92.734 54.644 11.751 1.00 108.66 204 VAL R C 1
ATOM 1337 O O . VAL A 1 180 ? 92.043 55.331 12.512 1.00 111.54 204 VAL R O 1
ATOM 1341 N N . GLU A 1 181 ? 92.193 53.933 10.759 1.00 108.07 205 GLU R N 1
ATOM 1342 C CA . GLU A 1 181 ? 90.742 53.830 10.641 1.00 109.13 205 GLU R CA 1
ATOM 1343 C C . GLU A 1 181 ? 90.166 53.007 11.786 1.00 98.64 205 GLU R C 1
ATOM 1344 O O . GLU A 1 181 ? 89.212 53.430 12.448 1.00 100.81 205 GLU R O 1
ATOM 1350 N N . GLN A 1 182 ? 90.747 51.833 12.041 1.00 108.31 206 GLN R N 1
ATOM 1351 C CA . GLN A 1 182 ? 90.257 50.979 13.119 1.00 113.08 206 GLN R CA 1
ATOM 1352 C C . GLN A 1 182 ? 90.387 51.663 14.474 1.00 105.78 206 GLN R C 1
ATOM 1353 O O . GLN A 1 182 ? 89.501 51.539 15.328 1.00 104.58 206 GLN R O 1
ATOM 1359 N N . GLU A 1 183 ? 91.483 52.393 14.689 1.00 106.83 207 GLU R N 1
ATOM 1360 C CA . GLU A 1 183 ? 91.663 53.079 15.964 1.00 102.82 207 GLU R CA 1
ATOM 1361 C C . GLU A 1 183 ? 90.696 54.246 16.100 1.00 104.81 207 GLU R C 1
ATOM 1362 O O . GLU A 1 183 ? 90.120 54.459 17.174 1.00 103.45 207 GLU R O 1
ATOM 1368 N N . THR A 1 184 ? 90.507 55.014 15.024 1.00 100.71 208 THR R N 1
ATOM 1369 C CA . THR A 1 184 ? 89.572 56.132 15.073 1.00 97.28 208 THR R CA 1
ATOM 1370 C C . THR A 1 184 ? 88.172 55.657 15.440 1.00 97.46 208 THR R C 1
ATOM 1371 O O . THR A 1 184 ? 87.480 56.299 16.238 1.00 99.77 208 THR R O 1
ATOM 1375 N N . ARG A 1 185 ? 87.744 54.524 14.878 1.00 97.58 209 ARG R N 1
ATOM 1376 C CA . ARG A 1 185 ? 86.444 53.973 15.244 1.00 103.60 209 ARG R CA 1
ATOM 1377 C C . ARG A 1 185 ? 86.418 53.566 16.710 1.00 101.18 209 ARG R C 1
ATOM 1378 O O . ARG A 1 185 ? 85.444 53.837 17.421 1.00 103.06 209 ARG R O 1
ATOM 1386 N N . ASP A 1 186 ? 87.488 52.922 17.184 1.00 106.04 210 ASP R N 1
ATOM 1387 C CA . ASP A 1 186 ? 87.563 52.559 18.596 1.00 102.93 210 ASP R CA 1
ATOM 1388 C C . ASP A 1 186 ? 87.540 53.801 19.478 1.00 101.95 210 ASP R C 1
ATOM 1389 O O . ASP A 1 186 ? 86.935 53.795 20.557 1.00 99.57 210 ASP R O 1
ATOM 1394 N N . ILE A 1 187 ? 88.187 54.879 19.026 1.00 101.68 211 ILE R N 1
ATOM 1395 C CA . ILE A 1 187 ? 88.158 56.143 19.758 1.00 98.67 211 ILE R CA 1
ATOM 1396 C C . ILE A 1 187 ? 86.734 56.672 19.849 1.00 99.83 211 ILE R C 1
ATOM 1397 O O . ILE A 1 187 ? 86.288 57.131 20.909 1.00 105.65 211 ILE R O 1
ATOM 1402 N N . ILE A 1 188 ? 85.999 56.616 18.738 1.00 95.22 212 ILE R N 1
ATOM 1403 C CA . ILE A 1 188 ? 84.640 57.144 18.710 1.00 99.57 212 ILE R CA 1
ATOM 1404 C C . ILE A 1 188 ? 83.732 56.332 19.625 1.00 95.23 212 ILE R C 1
ATOM 1405 O O . ILE A 1 188 ? 82.904 56.890 20.356 1.00 92.09 212 ILE R O 1
ATOM 1410 N N . ASN A 1 189 ? 83.881 55.005 19.613 1.00 98.42 213 ASN R N 1
ATOM 1411 C CA . ASN A 1 189 ? 83.048 54.160 20.464 1.00 100.76 213 ASN R CA 1
ATOM 1412 C C . ASN A 1 189 ? 83.314 54.432 21.938 1.00 96.96 213 ASN R C 1
ATOM 1413 O O . ASN A 1 189 ? 82.388 54.419 22.757 1.00 99.54 213 ASN R O 1
ATOM 1418 N N . ILE A 1 190 ? 84.575 54.685 22.295 1.00 99.37 214 ILE R N 1
ATOM 1419 C CA . ILE A 1 190 ? 84.888 55.070 23.668 1.00 94.05 214 ILE R CA 1
ATOM 1420 C C . ILE A 1 190 ? 84.246 56.409 24.001 1.00 96.50 214 ILE R C 1
ATOM 1421 O O . ILE A 1 190 ? 83.705 56.601 25.097 1.00 94.65 214 ILE R O 1
ATOM 1426 N N . MET A 1 191 ? 84.289 57.353 23.057 1.00 93.61 215 MET R N 1
ATOM 1427 C CA . MET A 1 191 ? 83.722 58.675 23.301 1.00 86.48 215 MET R CA 1
ATOM 1428 C C . MET A 1 191 ? 82.241 58.581 23.647 1.00 89.84 215 MET R C 1
ATOM 1429 O O . MET A 1 191 ? 81.803 59.083 24.688 1.00 87.71 215 MET R O 1
ATOM 1434 N N . PHE A 1 192 ? 81.457 57.924 22.789 1.00 89.82 216 PHE R N 1
ATOM 1435 C CA . PHE A 1 192 ? 80.019 57.833 23.025 1.00 89.42 216 PHE R CA 1
ATOM 1436 C C . PHE A 1 192 ? 79.714 57.041 24.289 1.00 91.82 216 PHE R C 1
ATOM 1437 O O . PHE A 1 192 ? 78.844 57.431 25.077 1.00 96.78 216 PHE R O 1
ATOM 1445 N N . LYS A 1 193 ? 80.420 55.927 24.499 1.00 97.41 217 LYS R N 1
ATOM 1446 C CA . LYS A 1 193 ? 80.242 55.156 25.726 1.00 96.78 217 LYS R CA 1
ATOM 1447 C C . LYS A 1 193 ? 80.502 56.015 26.955 1.00 99.25 217 LYS R C 1
ATOM 1448 O O . LYS A 1 193 ? 79.798 55.899 27.965 1.00 100.02 217 LYS R O 1
ATOM 1454 N N . ASN A 1 194 ? 81.506 56.890 26.883 1.00 95.34 218 ASN R N 1
ATOM 1455 C CA . ASN A 1 194 ? 81.795 57.786 27.998 1.00 94.97 218 ASN R CA 1
ATOM 1456 C C . ASN A 1 194 ? 80.664 58.789 28.200 1.00 98.28 218 ASN R C 1
ATOM 1457 O O . ASN A 1 194 ? 80.220 59.021 29.331 1.00 97.53 218 ASN R O 1
ATOM 1462 N N . ILE A 1 195 ? 80.179 59.388 27.109 1.00 92.13 219 ILE R N 1
ATOM 1463 C CA . ILE A 1 195 ? 79.056 60.319 27.200 1.00 93.53 219 ILE R CA 1
ATOM 1464 C C . ILE A 1 195 ? 77.838 59.629 27.800 1.00 91.27 219 ILE R C 1
ATOM 1465 O O . ILE A 1 195 ? 77.116 60.214 28.617 1.00 90.98 219 ILE R O 1
ATOM 1470 N N . ASP A 1 196 ? 77.590 58.377 27.406 1.00 95.26 220 ASP R N 1
ATOM 1471 C CA . ASP A 1 196 ? 76.502 57.612 28.009 1.00 101.68 220 ASP R CA 1
ATOM 1472 C C . ASP A 1 196 ? 76.666 57.536 29.521 1.00 98.85 220 ASP R C 1
ATOM 1473 O O . ASP A 1 196 ? 75.726 57.808 30.277 1.00 99.44 220 ASP R O 1
ATOM 1478 N N . ASP A 1 197 ? 77.868 57.180 29.978 1.00 102.58 221 ASP R N 1
ATOM 1479 C CA . ASP A 1 197 ? 78.105 57.033 31.409 1.00 96.59 221 ASP R CA 1
ATOM 1480 C C . ASP A 1 197 ? 77.929 58.356 32.143 1.00 90.95 221 ASP R C 1
ATOM 1481 O O . ASP A 1 197 ? 77.365 58.390 33.243 1.00 95.31 221 ASP R O 1
ATOM 1486 N N . VAL A 1 198 ? 78.389 59.459 31.549 1.00 84.84 222 VAL R N 1
ATOM 1487 C CA . VAL A 1 198 ? 78.216 60.764 32.185 1.00 85.43 222 VAL R CA 1
ATOM 1488 C C . VAL A 1 198 ? 76.735 61.068 32.375 1.00 87.49 222 VAL R C 1
ATOM 1489 O O . VAL A 1 198 ? 76.304 61.500 33.451 1.00 86.98 222 VAL R O 1
ATOM 1493 N N . VAL A 1 199 ? 75.933 60.837 31.333 1.00 86.86 223 VAL R N 1
ATOM 1494 C CA . VAL A 1 199 ? 74.504 61.122 31.421 1.00 87.54 223 VAL R CA 1
ATOM 1495 C C . VAL A 1 199 ? 73.847 60.235 32.468 1.00 89.48 223 VAL R C 1
ATOM 1496 O O . VAL A 1 199 ? 73.022 60.698 33.267 1.00 88.28 223 VAL R O 1
ATOM 1500 N N . THR A 1 200 ? 74.205 58.950 32.487 1.00 95.15 224 THR R N 1
ATOM 1501 C CA . THR A 1 200 ? 73.678 58.051 33.508 1.00 95.16 224 THR R CA 1
ATOM 1502 C C . THR A 1 200 ? 74.052 58.533 34.902 1.00 96.89 224 THR R C 1
ATOM 1503 O O . THR A 1 200 ? 73.184 58.710 35.766 1.00 93.10 224 THR R O 1
ATOM 1507 N N . GLN A 1 201 ? 75.348 58.762 35.132 1.00 94.22 225 GLN R N 1
ATOM 1508 C CA . GLN A 1 201 ? 75.819 59.171 36.451 1.00 87.71 225 GLN R CA 1
ATOM 1509 C C . GLN A 1 201 ? 75.188 60.489 36.880 1.00 90.22 225 GLN R C 1
ATOM 1510 O O . GLN A 1 201 ? 74.854 60.669 38.058 1.00 91.69 225 GLN R O 1
ATOM 1516 N N . THR A 1 202 ? 75.004 61.415 35.935 1.00 85.52 226 THR R N 1
ATOM 1517 C CA . THR A 1 202 ? 74.455 62.726 36.269 1.00 85.51 226 THR R CA 1
ATOM 1518 C C . THR A 1 202 ? 73.025 62.612 36.778 1.00 88.11 226 THR R C 1
ATOM 1519 O O . THR A 1 202 ? 72.658 63.235 37.781 1.00 91.73 226 THR R O 1
ATOM 1523 N N . THR A 1 203 ? 72.202 61.821 36.088 1.00 88.17 227 THR R N 1
ATOM 1524 C CA . THR A 1 203 ? 70.800 61.687 36.467 1.00 95.65 227 THR R CA 1
ATOM 1525 C C . THR A 1 203 ? 70.668 61.100 37.866 1.00 93.15 227 THR R C 1
ATOM 1526 O O . THR A 1 203 ? 69.941 61.633 38.713 1.00 95.56 227 THR R O 1
ATOM 1530 N N . ARG A 1 204 ? 71.381 60.003 38.127 1.00 102.69 228 ARG R N 1
ATOM 1531 C CA . ARG A 1 204 ? 71.310 59.360 39.432 1.00 97.99 228 ARG R CA 1
ATOM 1532 C C . ARG A 1 204 ? 71.877 60.250 40.530 1.00 92.51 228 ARG R C 1
ATOM 1533 O O . ARG A 1 204 ? 71.381 60.226 41.662 1.00 95.50 228 ARG R O 1
ATOM 1541 N N . ALA A 1 205 ? 72.903 61.044 40.213 1.00 87.21 229 ALA R N 1
ATOM 1542 C CA . ALA A 1 205 ? 73.520 61.896 41.224 1.00 87.23 229 ALA R CA 1
ATOM 1543 C C . ALA A 1 205 ? 72.538 62.942 41.733 1.00 89.69 229 ALA R C 1
ATOM 1544 O O . ALA A 1 205 ? 72.394 63.139 42.945 1.00 89.75 229 ALA R O 1
ATOM 1546 N N . MET A 1 206 ? 71.849 63.623 40.814 1.00 95.45 230 MET R N 1
ATOM 1547 C CA . MET A 1 206 ? 70.884 64.643 41.215 1.00 91.86 230 MET R CA 1
ATOM 1548 C C . MET A 1 206 ? 69.780 64.049 42.078 1.00 90.96 230 MET R C 1
ATOM 1549 O O . MET A 1 206 ? 69.372 64.650 43.078 1.00 101.57 230 MET R O 1
ATOM 1554 N N . ARG A 1 207 ? 69.290 62.865 41.714 1.00 86.64 231 ARG R N 1
ATOM 1555 C CA . ARG A 1 207 ? 68.277 62.216 42.534 1.00 98.04 231 ARG R CA 1
ATOM 1556 C C . ARG A 1 207 ? 68.851 61.776 43.873 1.00 95.06 231 ARG R C 1
ATOM 1557 O O . ARG A 1 207 ? 68.195 61.909 44.913 1.00 90.28 231 ARG R O 1
ATOM 1565 N N . GLY A 1 208 ? 70.082 61.259 43.866 1.00 93.89 232 GLY R N 1
ATOM 1566 C CA . GLY A 1 208 ? 70.672 60.705 45.072 1.00 97.37 232 GLY R CA 1
ATOM 1567 C C . GLY A 1 208 ? 70.919 61.713 46.174 1.00 95.85 232 GLY R C 1
ATOM 1568 O O . GLY A 1 208 ? 71.035 61.319 47.340 1.00 101.26 232 GLY R O 1
ATOM 1569 N N . VAL A 1 209 ? 70.997 63.002 45.837 1.00 88.11 233 VAL R N 1
ATOM 1570 C CA . VAL A 1 209 ? 71.309 64.036 46.817 1.00 86.44 233 VAL R CA 1
ATOM 1571 C C . VAL A 1 209 ? 70.073 64.756 47.330 1.00 92.23 233 VAL R C 1
ATOM 1572 O O . VAL A 1 209 ? 70.195 65.621 48.209 1.00 96.47 233 VAL R O 1
ATOM 1576 N N . PHE A 1 210 ? 68.888 64.432 46.816 1.00 83.49 234 PHE R N 1
ATOM 1577 C CA . PHE A 1 210 ? 67.668 65.109 47.246 1.00 89.46 234 PHE R CA 1
ATOM 1578 C C . PHE A 1 210 ? 67.321 64.684 48.668 1.00 95.59 234 PHE R C 1
ATOM 1579 O O . PHE A 1 210 ? 66.943 63.533 48.909 1.00 99.05 234 PHE R O 1
ATOM 1587 N N . ASP A 1 211 ? 67.444 65.613 49.610 1.00 95.29 235 ASP R N 1
ATOM 1588 C CA . ASP A 1 211 ? 67.220 65.335 51.029 1.00 97.16 235 ASP R CA 1
ATOM 1589 C C . ASP A 1 211 ? 66.400 66.470 51.610 1.00 103.26 235 ASP R C 1
ATOM 1590 O O . ASP A 1 211 ? 66.936 67.394 52.244 1.00 108.21 235 ASP R O 1
ATOM 1595 N N . PRO A 1 212 ? 65.086 66.446 51.423 1.00 101.42 236 PRO R N 1
ATOM 1596 C CA . PRO A 1 212 ? 64.241 67.558 51.860 1.00 98.90 236 PRO R CA 1
ATOM 1597 C C . PRO A 1 212 ? 63.935 67.477 53.334 1.00 106.64 236 PRO R C 1
ATOM 1598 O O . PRO A 1 212 ? 64.080 66.407 53.957 1.00 106.16 236 PRO R O 1
ATOM 1602 N N . PRO A 1 213 ? 63.516 68.582 53.951 1.00 105.27 237 PRO R N 1
ATOM 1603 C CA . PRO A 1 213 ? 63.148 68.551 55.369 1.00 105.76 237 PRO R CA 1
ATOM 1604 C C . PRO A 1 213 ? 61.909 67.701 55.598 1.00 109.65 237 PRO R C 1
ATOM 1605 O O . PRO A 1 213 ? 61.000 67.656 54.765 1.00 108.78 237 PRO R O 1
ATOM 1609 N N . ASP A 1 214 ? 61.881 67.021 56.740 1.00 113.67 238 ASP R N 1
ATOM 1610 C CA . ASP A 1 214 ? 60.754 66.162 57.062 1.00 119.13 238 ASP R CA 1
ATOM 1611 C C . ASP A 1 214 ? 59.566 66.998 57.518 1.00 124.63 238 ASP R C 1
ATOM 1612 O O . ASP A 1 214 ? 59.714 68.120 58.013 1.00 127.35 238 ASP R O 1
ATOM 1617 N N . THR A 1 215 ? 58.373 66.437 57.335 1.00 120.66 239 THR R N 1
ATOM 1618 C CA . THR A 1 215 ? 57.126 67.110 57.669 1.00 113.96 239 THR R CA 1
ATOM 1619 C C . THR A 1 215 ? 56.374 66.391 58.783 1.00 119.73 239 THR R C 1
ATOM 1620 O O . THR A 1 215 ? 55.157 66.555 58.913 1.00 118.98 239 THR R O 1
ATOM 1624 N N . VAL A 1 216 ? 57.081 65.602 59.593 1.00 125.41 240 VAL R N 1
ATOM 1625 C CA . VAL A 1 216 ? 56.417 64.747 60.573 1.00 121.13 240 VAL R CA 1
ATOM 1626 C C . VAL A 1 216 ? 55.748 65.585 61.656 1.00 128.12 240 VAL R C 1
ATOM 1627 O O . VAL A 1 216 ? 54.580 65.366 61.997 1.00 132.45 240 VAL R O 1
ATOM 1631 N N . LYS A 1 217 ? 56.477 66.557 62.213 1.00 123.40 241 LYS R N 1
ATOM 1632 C CA . LYS A 1 217 ? 55.948 67.325 63.336 1.00 114.82 241 LYS R CA 1
ATOM 1633 C C . LYS A 1 217 ? 54.695 68.096 62.941 1.00 117.59 241 LYS R C 1
ATOM 1634 O O . LYS A 1 217 ? 53.765 68.238 63.744 1.00 124.00 241 LYS R O 1
ATOM 1640 N N . ALA A 1 218 ? 54.643 68.588 61.703 1.00 120.02 242 ALA R N 1
ATOM 1641 C CA . ALA A 1 218 ? 53.493 69.371 61.266 1.00 125.77 242 ALA R CA 1
ATOM 1642 C C . ALA A 1 218 ? 52.280 68.491 60.983 1.00 122.48 242 ALA R C 1
ATOM 1643 O O . ALA A 1 218 ? 51.153 68.853 61.339 1.00 126.35 242 ALA R O 1
ATOM 1645 N N . LEU A 1 219 ? 52.489 67.334 60.349 1.00 113.37 243 LEU R N 1
ATOM 1646 C CA . LEU A 1 219 ? 51.367 66.456 60.029 1.00 116.07 243 LEU R CA 1
ATOM 1647 C C . LEU A 1 219 ? 50.853 65.731 61.265 1.00 119.82 243 LEU R C 1
ATOM 1648 O O . LEU A 1 219 ? 49.638 65.580 61.442 1.00 126.71 243 LEU R O 1
ATOM 1653 N N . SER A 1 220 ? 51.761 65.261 62.123 1.00 120.46 244 SER R N 1
ATOM 1654 C CA . SER A 1 220 ? 51.342 64.480 63.282 1.00 128.82 244 SER R CA 1
ATOM 1655 C C . SER A 1 220 ? 50.526 65.315 64.258 1.00 134.33 244 SER R C 1
ATOM 1656 O O . SER A 1 220 ? 49.611 64.794 64.907 1.00 133.63 244 SER R O 1
ATOM 1659 N N . ALA A 1 221 ? 50.837 66.609 64.371 1.00 126.13 245 ALA R N 1
ATOM 1660 C CA . ALA A 1 221 ? 50.086 67.475 65.273 1.00 127.05 245 ALA R CA 1
ATOM 1661 C C . ALA A 1 221 ? 48.677 67.728 64.751 1.00 129.09 245 ALA R C 1
ATOM 1662 O O . ALA A 1 221 ? 47.713 67.733 65.526 1.00 131.83 245 ALA R O 1
ATOM 1664 N N . ALA A 1 222 ? 48.539 67.933 63.439 1.00 121.43 246 ALA R N 1
ATOM 1665 C CA . ALA A 1 222 ? 47.227 68.210 62.864 1.00 123.53 246 ALA R CA 1
ATOM 1666 C C . ALA A 1 222 ? 46.306 67.002 62.972 1.00 129.29 246 ALA R C 1
ATOM 1667 O O . ALA A 1 222 ? 45.117 67.147 63.281 1.00 139.52 246 ALA R O 1
ATOM 1669 N N . ALA A 1 223 ? 46.832 65.802 62.720 1.00 121.66 247 ALA R N 1
ATOM 1670 C CA . ALA A 1 223 ? 46.013 64.602 62.826 1.00 129.77 247 ALA R CA 1
ATOM 1671 C C . ALA A 1 223 ? 45.669 64.263 64.269 1.00 136.55 247 ALA R C 1
ATOM 1672 O O . ALA A 1 223 ? 44.698 63.537 64.507 1.00 133.53 247 ALA R O 1
ATOM 1674 N N . GLN A 1 224 ? 46.440 64.771 65.233 1.00 133.89 248 GLN R N 1
ATOM 1675 C CA . GLN A 1 224 ? 46.151 64.488 66.635 1.00 140.16 248 GLN R CA 1
ATOM 1676 C C . GLN A 1 224 ? 44.998 65.340 67.151 1.00 144.06 248 GLN R C 1
ATOM 1677 O O . GLN A 1 224 ? 44.125 64.833 67.865 1.00 150.49 248 GLN R O 1
ATOM 1683 N N . LEU A 1 225 ? 44.976 66.631 66.802 1.00 136.27 249 LEU R N 1
ATOM 1684 C CA . LEU A 1 225 ? 43.843 67.475 67.172 1.00 135.88 249 LEU R CA 1
ATOM 1685 C C . LEU A 1 225 ? 42.545 66.934 66.590 1.00 141.56 249 LEU R C 1
ATOM 1686 O O . LEU A 1 225 ? 41.494 66.986 67.239 1.00 150.34 249 LEU R O 1
ATOM 1691 N N . ILE A 1 226 ? 42.599 66.413 65.364 1.00 134.04 250 ILE R N 1
ATOM 1692 C CA . ILE A 1 226 ? 41.419 65.800 64.765 1.00 139.19 250 ILE R CA 1
ATOM 1693 C C . ILE A 1 226 ? 40.987 64.581 65.570 1.00 147.82 250 ILE R C 1
ATOM 1694 O O . ILE A 1 226 ? 39.794 64.371 65.815 1.00 153.80 250 ILE R O 1
ATOM 1699 N N . ARG A 1 227 ? 41.951 63.765 66.007 1.00 144.64 251 ARG R N 1
ATOM 1700 C CA . ARG A 1 227 ? 41.617 62.581 66.792 1.00 148.06 251 ARG R CA 1
ATOM 1701 C C . ARG A 1 227 ? 41.071 62.951 68.166 1.00 155.95 251 ARG R C 1
ATOM 1702 O O . ARG A 1 227 ? 40.198 62.253 68.693 1.00 165.42 251 ARG R O 1
ATOM 1710 N N . VAL A 1 228 ? 41.566 64.042 68.755 1.00 147.98 252 VAL R N 1
ATOM 1711 C CA . VAL A 1 228 ? 41.088 64.469 70.066 1.00 149.70 252 VAL R CA 1
ATOM 1712 C C . VAL A 1 228 ? 39.680 65.045 69.960 1.00 156.18 252 VAL R C 1
ATOM 1713 O O . VAL A 1 228 ? 38.770 64.649 70.698 1.00 163.02 252 VAL R O 1
ATOM 1717 N N . TRP A 1 229 ? 39.478 65.978 69.028 1.00 152.13 253 TRP R N 1
ATOM 1718 C CA . TRP A 1 229 ? 38.209 66.694 68.953 1.00 156.78 253 TRP R CA 1
ATOM 1719 C C . TRP A 1 229 ? 37.074 65.800 68.467 1.00 168.83 253 TRP R C 1
ATOM 1720 O O . TRP A 1 229 ? 35.968 65.842 69.019 1.00 178.43 253 TRP R O 1
ATOM 1731 N N . GLU A 1 230 ? 37.325 64.984 67.439 1.00 163.03 254 GLU R N 1
ATOM 1732 C CA . GLU A 1 230 ? 36.230 64.408 66.660 1.00 180.94 254 GLU R CA 1
ATOM 1733 C C . GLU A 1 230 ? 35.378 63.457 67.493 1.00 187.31 254 GLU R C 1
ATOM 1734 O O . GLU A 1 230 ? 34.150 63.593 67.545 1.00 194.63 254 GLU R O 1
ATOM 1740 N N . HIS A 1 231 ? 36.005 62.480 68.148 1.00 182.53 255 HIS R N 1
ATOM 1741 C CA . HIS A 1 231 ? 35.250 61.440 68.829 1.00 194.27 255 HIS R CA 1
ATOM 1742 C C . HIS A 1 231 ? 35.522 61.332 70.321 1.00 197.19 255 HIS R C 1
ATOM 1743 O O . HIS A 1 231 ? 34.675 60.788 71.039 1.00 202.79 255 HIS R O 1
ATOM 1750 N N . ASP A 1 232 ? 36.658 61.823 70.813 1.00 179.87 256 ASP R N 1
ATOM 1751 C CA . ASP A 1 232 ? 36.936 61.696 72.238 1.00 179.54 256 ASP R CA 1
ATOM 1752 C C . ASP A 1 232 ? 36.347 62.854 73.037 1.00 179.49 256 ASP R C 1
ATOM 1753 O O . ASP A 1 232 ? 35.630 62.632 74.018 1.00 187.57 256 ASP R O 1
ATOM 1758 N N . ASN A 1 233 ? 36.632 64.090 72.630 1.00 166.52 257 ASN R N 1
ATOM 1759 C CA . ASN A 1 233 ? 36.143 65.252 73.360 1.00 167.71 257 ASN R CA 1
ATOM 1760 C C . ASN A 1 233 ? 34.796 65.751 72.856 1.00 175.87 257 ASN R C 1
ATOM 1761 O O . ASN A 1 233 ? 34.043 66.352 73.633 1.00 181.87 257 ASN R O 1
ATOM 1766 N N . VAL A 1 234 ? 34.470 65.499 71.583 1.00 175.41 258 VAL R N 1
ATOM 1767 C CA . VAL A 1 234 ? 33.259 66.008 70.940 1.00 177.62 258 VAL R CA 1
ATOM 1768 C C . VAL A 1 234 ? 33.143 67.498 71.233 1.00 175.47 258 VAL R C 1
ATOM 1769 O O . VAL A 1 234 ? 32.195 67.944 71.890 1.00 178.42 258 VAL R O 1
ATOM 1773 N N . ILE A 1 235 ? 34.117 68.272 70.751 1.00 175.87 259 ILE R N 1
ATOM 1774 C CA . ILE A 1 235 ? 34.232 69.671 71.150 1.00 182.07 259 ILE R CA 1
ATOM 1775 C C . ILE A 1 235 ? 33.119 70.509 70.528 1.00 179.53 259 ILE R C 1
ATOM 1776 O O . ILE A 1 235 ? 32.590 71.430 71.163 1.00 171.56 259 ILE R O 1
ATOM 1781 N N . ASN A 1 236 ? 32.732 70.195 69.289 1.00 164.95 260 ASN R N 1
ATOM 1782 C CA . ASN A 1 236 ? 31.750 71.015 68.584 1.00 171.48 260 ASN R CA 1
ATOM 1783 C C . ASN A 1 236 ? 30.397 71.019 69.287 1.00 179.62 260 ASN R C 1
ATOM 1784 O O . ASN A 1 236 ? 29.649 71.998 69.181 1.00 178.73 260 ASN R O 1
ATOM 1789 N N . ASP A 1 237 ? 30.065 69.946 70.005 1.00 172.15 261 ASP R N 1
ATOM 1790 C CA . ASP A 1 237 ? 28.775 69.821 70.674 1.00 171.36 261 ASP R CA 1
ATOM 1791 C C . ASP A 1 237 ? 28.791 70.272 72.129 1.00 182.01 261 ASP R C 1
ATOM 1792 O O . ASP A 1 237 ? 27.756 70.713 72.636 1.00 190.73 261 ASP R O 1
ATOM 1797 N N . GLN A 1 238 ? 29.925 70.165 72.814 1.00 183.57 262 GLN R N 1
ATOM 1798 C CA . GLN A 1 238 ? 30.038 70.619 74.191 1.00 185.06 262 GLN R CA 1
ATOM 1799 C C . GLN A 1 238 ? 30.435 72.090 74.235 1.00 178.37 262 GLN R C 1
ATOM 1800 O O . GLN A 1 238 ? 31.159 72.583 73.365 1.00 162.92 262 GLN R O 1
ATOM 1806 N N . SER A 1 239 ? 29.954 72.791 75.264 1.00 167.92 263 SER R N 1
ATOM 1807 C CA . SER A 1 239 ? 30.369 74.172 75.497 1.00 164.03 263 SER R CA 1
ATOM 1808 C C . SER A 1 239 ? 31.870 74.260 75.767 1.00 159.50 263 SER R C 1
ATOM 1809 O O . SER A 1 239 ? 32.335 73.963 76.876 1.00 147.89 263 SER R O 1
ATOM 1812 N N . VAL A 1 240 ? 32.629 74.640 74.738 1.00 173.06 264 VAL R N 1
ATOM 1813 C CA . VAL A 1 240 ? 34.063 74.894 74.827 1.00 162.31 264 VAL R CA 1
ATOM 1814 C C . VAL A 1 240 ? 34.359 76.143 74.008 1.00 157.43 264 VAL R C 1
ATOM 1815 O O . VAL A 1 240 ? 33.724 76.382 72.976 1.00 160.34 264 VAL R O 1
ATOM 1819 N N . SER A 1 241 ? 35.333 76.928 74.466 1.00 154.31 265 SER R N 1
ATOM 1820 C CA . SER A 1 241 ? 35.662 78.203 73.838 1.00 160.03 265 SER R CA 1
ATOM 1821 C C . SER A 1 241 ? 35.904 78.042 72.344 1.00 162.16 265 SER R C 1
ATOM 1822 O O . SER A 1 241 ? 36.839 77.353 71.926 1.00 163.33 265 SER R O 1
ATOM 1825 N N . THR A 1 242 ? 35.046 78.680 71.541 1.00 160.79 266 THR R N 1
ATOM 1826 C CA . THR A 1 242 ? 35.184 78.604 70.089 1.00 157.60 266 THR R CA 1
ATOM 1827 C C . THR A 1 242 ? 36.454 79.299 69.618 1.00 155.73 266 THR R C 1
ATOM 1828 O O . THR A 1 242 ? 37.176 78.772 68.763 1.00 158.40 266 THR R O 1
ATOM 1832 N N . SER A 1 243 ? 36.749 80.481 70.168 1.00 159.61 267 SER R N 1
ATOM 1833 C CA . SER A 1 243 ? 37.962 81.196 69.782 1.00 157.05 267 SER R CA 1
ATOM 1834 C C . SER A 1 243 ? 39.215 80.392 70.103 1.00 154.79 267 SER R C 1
ATOM 1835 O O . SER A 1 243 ? 40.254 80.583 69.462 1.00 149.07 267 SER R O 1
ATOM 1838 N N . SER A 1 244 ? 39.139 79.489 71.084 1.00 164.59 268 SER R N 1
ATOM 1839 C CA . SER A 1 244 ? 40.284 78.636 71.386 1.00 155.51 268 SER R CA 1
ATOM 1840 C C . SER A 1 244 ? 40.491 77.587 70.300 1.00 148.39 268 SER R C 1
ATOM 1841 O O . SER A 1 244 ? 41.629 77.320 69.896 1.00 144.48 268 SER R O 1
ATOM 1844 N N . VAL A 1 245 ? 39.402 76.985 69.812 1.00 156.80 269 VAL R N 1
ATOM 1845 C CA . VAL A 1 245 ? 39.516 75.953 68.784 1.00 150.60 269 VAL R CA 1
ATOM 1846 C C . VAL A 1 245 ? 39.925 76.566 67.451 1.00 146.69 269 VAL R C 1
ATOM 1847 O O . VAL A 1 245 ? 40.739 75.997 66.713 1.00 145.52 269 VAL R O 1
ATOM 1851 N N . VAL A 1 246 ? 39.373 77.735 67.121 1.00 138.32 270 VAL R N 1
ATOM 1852 C CA . VAL A 1 246 ? 39.748 78.408 65.881 1.00 138.79 270 VAL R CA 1
ATOM 1853 C C . VAL A 1 246 ? 41.215 78.817 65.920 1.00 138.57 270 VAL R C 1
ATOM 1854 O O . VAL A 1 246 ? 41.953 78.624 64.946 1.00 138.33 270 VAL R O 1
ATOM 1858 N N . THR A 1 247 ? 41.667 79.377 67.046 1.00 144.28 271 THR R N 1
ATOM 1859 C CA . THR A 1 247 ? 43.078 79.733 67.168 1.00 145.45 271 THR R CA 1
ATOM 1860 C C . THR A 1 247 ? 43.970 78.498 67.122 1.00 138.49 271 THR R C 1
ATOM 1861 O O . THR A 1 247 ? 45.082 78.554 66.584 1.00 133.60 271 THR R O 1
ATOM 1865 N N . ALA A 1 248 ? 43.495 77.373 67.664 1.00 144.43 272 ALA R N 1
ATOM 1866 C CA . ALA A 1 248 ? 44.279 76.143 67.630 1.00 138.43 272 ALA R CA 1
ATOM 1867 C C . ALA A 1 248 ? 44.363 75.582 66.216 1.00 136.57 272 ALA R C 1
ATOM 1868 O O . ALA A 1 248 ? 45.440 75.180 65.759 1.00 130.92 272 ALA R O 1
ATOM 1870 N N . ALA A 1 249 ? 43.233 75.546 65.505 1.00 137.18 273 ALA R N 1
ATOM 1871 C CA . ALA A 1 249 ? 43.234 75.002 64.152 1.00 134.24 273 ALA R CA 1
ATOM 1872 C C . ALA A 1 249 ? 43.877 75.959 63.154 1.00 130.55 273 ALA R C 1
ATOM 1873 O O . ALA A 1 249 ? 44.374 75.519 62.112 1.00 132.39 273 ALA R O 1
ATOM 1875 N N . LEU A 1 250 ? 43.885 77.262 63.447 1.00 128.47 274 LEU R N 1
ATOM 1876 C CA . LEU A 1 250 ? 44.519 78.207 62.531 1.00 132.98 274 LEU R CA 1
ATOM 1877 C C . LEU A 1 250 ? 46.036 78.112 62.604 1.00 130.12 274 LEU R C 1
ATOM 1878 O O . LEU A 1 250 ? 46.710 78.102 61.568 1.00 130.81 274 LEU R O 1
ATOM 1883 N N . GLU A 1 251 ? 46.592 78.044 63.817 1.00 139.58 275 GLU R N 1
ATOM 1884 C CA . GLU A 1 251 ? 48.035 77.877 63.945 1.00 139.87 275 GLU R CA 1
ATOM 1885 C C . GLU A 1 251 ? 48.486 76.517 63.427 1.00 133.50 275 GLU R C 1
ATOM 1886 O O . GLU A 1 251 ? 49.641 76.366 63.012 1.00 128.86 275 GLU R O 1
ATOM 1892 N N . ALA A 1 252 ? 47.594 75.524 63.433 1.00 136.79 276 ALA R N 1
ATOM 1893 C CA . ALA A 1 252 ? 47.947 74.215 62.899 1.00 125.97 276 ALA R CA 1
ATOM 1894 C C . ALA A 1 252 ? 48.086 74.259 61.383 1.00 127.15 276 ALA R C 1
ATOM 1895 O O . ALA A 1 252 ? 49.015 73.667 60.823 1.00 128.30 276 ALA R O 1
ATOM 1897 N N . ASN A 1 253 ? 47.174 74.957 60.701 1.00 126.45 277 ASN R N 1
ATOM 1898 C CA . ASN A 1 253 ? 47.293 75.106 59.254 1.00 121.64 277 ASN R CA 1
ATOM 1899 C C . ASN A 1 253 ? 48.540 75.896 58.880 1.00 129.11 277 ASN R C 1
ATOM 1900 O O . ASN A 1 253 ? 49.224 75.561 57.905 1.00 135.65 277 ASN R O 1
ATOM 1905 N N . GLU A 1 254 ? 48.855 76.949 59.638 1.00 133.36 278 GLU R N 1
ATOM 1906 C CA . GLU A 1 254 ? 50.052 77.726 59.337 1.00 130.15 278 GLU R CA 1
ATOM 1907 C C . GLU A 1 254 ? 51.319 76.916 59.581 1.00 132.41 278 GLU R C 1
ATOM 1908 O O . GLU A 1 254 ? 52.319 77.103 58.878 1.00 132.67 278 GLU R O 1
ATOM 1914 N N . ASN A 1 255 ? 51.295 76.012 60.562 1.00 133.01 279 ASN R N 1
ATOM 1915 C CA . ASN A 1 255 ? 52.421 75.105 60.750 1.00 129.06 279 ASN R CA 1
ATOM 1916 C C . ASN A 1 255 ? 52.595 74.198 59.539 1.00 124.30 279 ASN R C 1
ATOM 1917 O O . ASN A 1 255 ? 53.725 73.899 59.134 1.00 119.88 279 ASN R O 1
ATOM 1922 N N . LEU A 1 256 ? 51.484 73.760 58.939 1.00 133.28 280 LEU R N 1
ATOM 1923 C CA . LEU A 1 256 ? 51.562 73.001 57.695 1.00 127.79 280 LEU R CA 1
ATOM 1924 C C . LEU A 1 256 ? 52.090 73.863 56.556 1.00 127.14 280 LEU R C 1
ATOM 1925 O O . LEU A 1 256 ? 52.938 73.416 55.774 1.00 126.01 280 LEU R O 1
ATOM 1930 N N . ALA A 1 257 ? 51.596 75.098 56.444 1.00 125.46 281 ALA R N 1
ATOM 1931 C CA . ALA A 1 257 ? 52.055 75.983 55.378 1.00 128.25 281 ALA R CA 1
ATOM 1932 C C . ALA A 1 257 ? 53.539 76.292 55.518 1.00 125.80 281 ALA R C 1
ATOM 1933 O O . ALA A 1 257 ? 54.263 76.345 54.518 1.00 125.47 281 ALA R O 1
ATOM 1935 N N . LYS A 1 258 ? 54.012 76.496 56.752 1.00 129.81 282 LYS R N 1
ATOM 1936 C CA . LYS A 1 258 ? 55.439 76.722 56.965 1.00 134.14 282 LYS R CA 1
ATOM 1937 C C . LYS A 1 258 ? 56.259 75.521 56.514 1.00 128.25 282 LYS R C 1
ATOM 1938 O O . LYS A 1 258 ? 57.308 75.680 55.878 1.00 122.14 282 LYS R O 1
ATOM 1944 N N . ALA A 1 259 ? 55.792 74.310 56.827 1.00 131.18 283 ALA R N 1
ATOM 1945 C CA . ALA A 1 259 ? 56.536 73.112 56.455 1.00 120.44 283 ALA R CA 1
ATOM 1946 C C . ALA A 1 259 ? 56.603 72.945 54.942 1.00 118.88 283 ALA R C 1
ATOM 1947 O O . ALA A 1 259 ? 57.672 72.649 54.395 1.00 120.51 283 ALA R O 1
ATOM 1949 N N . LEU A 1 260 ? 55.475 73.128 54.251 1.00 115.58 284 LEU R N 1
ATOM 1950 C CA . LEU A 1 260 ? 55.472 72.995 52.797 1.00 111.81 284 LEU R CA 1
ATOM 1951 C C . LEU A 1 260 ? 56.353 74.052 52.144 1.00 114.24 284 LEU R C 1
ATOM 1952 O O . LEU A 1 260 ? 57.121 73.748 51.224 1.00 110.76 284 LEU R O 1
ATOM 1957 N N . ARG A 1 261 ? 56.259 75.300 52.607 1.00 115.34 285 ARG R N 1
ATOM 1958 C CA . ARG A 1 261 ? 57.128 76.346 52.080 1.00 118.47 285 ARG R CA 1
ATOM 1959 C C . ARG A 1 261 ? 58.589 76.083 52.423 1.00 114.02 285 ARG R C 1
ATOM 1960 O O . ARG A 1 261 ? 59.484 76.474 51.665 1.00 112.44 285 ARG R O 1
ATOM 1968 N N . ASP A 1 262 ? 58.850 75.422 53.554 1.00 126.82 286 ASP R N 1
ATOM 1969 C CA . ASP A 1 262 ? 60.219 75.034 53.881 1.00 123.14 286 ASP R CA 1
ATOM 1970 C C . ASP A 1 262 ? 60.700 73.909 52.973 1.00 111.48 286 ASP R C 1
ATOM 1971 O O . ASP A 1 262 ? 61.880 73.864 52.605 1.00 109.31 286 ASP R O 1
ATOM 1976 N N . VAL A 1 263 ? 59.802 72.997 52.598 1.00 114.30 287 VAL R N 1
ATOM 1977 C CA . VAL A 1 263 ? 60.168 71.901 51.706 1.00 111.42 287 VAL R CA 1
ATOM 1978 C C . VAL A 1 263 ? 60.326 72.399 50.276 1.00 116.13 287 VAL R C 1
ATOM 1979 O O . VAL A 1 263 ? 61.339 72.131 49.619 1.00 108.44 287 VAL R O 1
ATOM 1983 N N . SER A 1 264 ? 59.323 73.121 49.767 1.00 111.23 288 SER R N 1
ATOM 1984 C CA . SER A 1 264 ? 59.425 73.675 48.422 1.00 107.46 288 SER R CA 1
ATOM 1985 C C . SER A 1 264 ? 60.607 74.629 48.315 1.00 110.00 288 SER R C 1
ATOM 1986 O O . SER A 1 264 ? 61.277 74.686 47.279 1.00 115.60 288 SER R O 1
ATOM 1989 N N . GLY A 1 265 ? 60.888 75.376 49.384 1.00 112.68 289 GLY R N 1
ATOM 1990 C CA . GLY A 1 265 ? 62.053 76.243 49.376 1.00 120.56 289 GLY R CA 1
ATOM 1991 C C . GLY A 1 265 ? 63.349 75.476 49.193 1.00 116.12 289 GLY R C 1
ATOM 1992 O O . GLY A 1 265 ? 64.239 75.909 48.458 1.00 117.51 289 GLY R O 1
ATOM 1993 N N . TYR A 1 266 ? 63.471 74.322 49.858 1.00 123.21 290 TYR R N 1
ATOM 1994 C CA . TYR A 1 266 ? 64.663 73.498 49.685 1.00 115.28 290 TYR R CA 1
ATOM 1995 C C . TYR A 1 266 ? 64.790 73.018 48.246 1.00 110.72 290 TYR R C 1
ATOM 1996 O O . TYR A 1 266 ? 65.890 73.014 47.678 1.00 111.20 290 TYR R O 1
ATOM 2005 N N . ALA A 1 267 ? 63.673 72.613 47.637 1.00 106.21 291 ALA R N 1
ATOM 2006 C CA . ALA A 1 267 ? 63.719 72.130 46.261 1.00 100.42 291 ALA R CA 1
ATOM 2007 C C . ALA A 1 267 ? 64.087 73.252 45.298 1.00 114.93 291 ALA R C 1
ATOM 2008 O O . ALA A 1 267 ? 64.796 73.024 44.308 1.00 121.06 291 ALA R O 1
ATOM 2010 N N . GLU A 1 268 ? 63.621 74.475 45.581 1.00 112.31 292 GLU R N 1
ATOM 2011 C CA . GLU A 1 268 ? 63.817 75.587 44.654 1.00 117.36 292 GLU R CA 1
ATOM 2012 C C . GLU A 1 268 ? 65.176 76.252 44.830 1.00 114.71 292 GLU R C 1
ATOM 2013 O O . GLU A 1 268 ? 65.767 76.738 43.862 1.00 120.16 292 GLU R O 1
ATOM 2019 N N . VAL A 1 269 ? 65.702 76.273 46.048 1.00 114.82 293 VAL R N 1
ATOM 2020 C CA . VAL A 1 269 ? 66.883 77.061 46.340 1.00 118.18 293 VAL R CA 1
ATOM 2021 C C . VAL A 1 269 ? 68.114 76.194 46.627 1.00 121.69 293 VAL R C 1
ATOM 2022 O O . VAL A 1 269 ? 69.095 76.278 45.883 1.00 121.35 293 VAL R O 1
ATOM 2026 N N . GLN A 1 270 ? 68.070 75.314 47.626 1.00 121.85 294 GLN R N 1
ATOM 2027 C CA . GLN A 1 270 ? 69.265 74.606 48.089 1.00 114.35 294 GLN R CA 1
ATOM 2028 C C . GLN A 1 270 ? 69.572 73.384 47.232 1.00 107.71 294 GLN R C 1
ATOM 2029 O O . GLN A 1 270 ? 70.720 73.157 46.836 1.00 101.16 294 GLN R O 1
ATOM 2035 N N . PHE A 1 271 ? 68.543 72.578 46.957 1.00 111.41 295 PHE R N 1
ATOM 2036 C CA . PHE A 1 271 ? 68.691 71.413 46.094 1.00 104.07 295 PHE R CA 1
ATOM 2037 C C . PHE A 1 271 ? 69.042 71.821 44.671 1.00 107.68 295 PHE R C 1
ATOM 2038 O O . PHE A 1 271 ? 69.772 71.107 43.973 1.00 102.89 295 PHE R O 1
ATOM 2046 N N . ASN A 1 272 ? 68.517 72.963 44.217 1.00 107.07 296 ASN R N 1
ATOM 2047 C CA . ASN A 1 272 ? 68.848 73.438 42.880 1.00 108.01 296 ASN R CA 1
ATOM 2048 C C . ASN A 1 272 ? 70.313 73.847 42.783 1.00 107.81 296 ASN R C 1
ATOM 2049 O O . ASN A 1 272 ? 70.936 73.677 41.727 1.00 104.69 296 ASN R O 1
ATOM 2054 N N . ARG A 1 273 ? 70.874 74.386 43.870 1.00 106.61 297 ARG R N 1
ATOM 2055 C CA . ARG A 1 273 ? 72.307 74.663 43.905 1.00 105.91 297 ARG R CA 1
ATOM 2056 C C . ARG A 1 273 ? 73.114 73.393 43.677 1.00 101.87 297 ARG R C 1
ATOM 2057 O O . ARG A 1 273 ? 74.106 73.401 42.936 1.00 99.36 297 ARG R O 1
ATOM 2065 N N . LEU A 1 274 ? 72.707 72.292 44.317 1.00 100.08 298 LEU R N 1
ATOM 2066 C CA . LEU A 1 274 ? 73.407 71.024 44.142 1.00 91.34 298 LEU R CA 1
ATOM 2067 C C . LEU A 1 274 ? 73.340 70.562 42.694 1.00 90.85 298 LEU R C 1
ATOM 2068 O O . LEU A 1 274 ? 74.367 70.235 42.086 1.00 89.88 298 LEU R O 1
ATOM 2073 N N . CYS A 1 275 ? 72.133 70.552 42.119 1.00 91.51 299 CYS R N 1
ATOM 2074 C CA . CYS A 1 275 ? 71.959 70.053 40.760 1.00 88.33 299 CYS R CA 1
ATOM 2075 C C . CYS A 1 275 ? 72.747 70.873 39.751 1.00 93.23 299 CYS R C 1
ATOM 2076 O O . CYS A 1 275 ? 73.230 70.327 38.752 1.00 95.55 299 CYS R O 1
ATOM 2079 N N . LEU A 1 276 ? 72.894 72.176 39.987 1.00 95.46 300 LEU R N 1
ATOM 2080 C CA . LEU A 1 276 ? 73.700 72.979 39.076 1.00 101.50 300 LEU R CA 1
ATOM 2081 C C . LEU A 1 276 ? 75.180 72.659 39.230 1.00 97.33 300 LEU R C 1
ATOM 2082 O O . LEU A 1 276 ? 75.902 72.551 38.231 1.00 94.69 300 LEU R O 1
ATOM 2087 N N . SER A 1 277 ? 75.649 72.493 40.470 1.00 103.24 301 SER R N 1
ATOM 2088 C CA . SER A 1 277 ? 77.042 72.110 40.684 1.00 101.00 301 SER R CA 1
ATOM 2089 C C . SER A 1 277 ? 77.337 70.756 40.050 1.00 95.74 301 SER R C 1
ATOM 2090 O O . SER A 1 277 ? 78.430 70.536 39.511 1.00 88.49 301 SER R O 1
ATOM 2093 N N . ILE A 1 278 ? 76.371 69.838 40.105 1.00 87.56 302 ILE R N 1
ATOM 2094 C CA . ILE A 1 278 ? 76.503 68.572 39.394 1.00 85.89 302 ILE R CA 1
ATOM 2095 C C . ILE A 1 278 ? 76.521 68.811 37.890 1.00 86.58 302 ILE R C 1
ATOM 2096 O O . ILE A 1 278 ? 77.456 68.401 37.191 1.00 85.68 302 ILE R O 1
ATOM 2101 N N . LEU A 1 279 ? 75.490 69.487 37.373 1.00 93.99 303 LEU R N 1
ATOM 2102 C CA . LEU A 1 279 ? 75.377 69.698 35.932 1.00 93.31 303 LEU R CA 1
ATOM 2103 C C . LEU A 1 279 ? 76.605 70.402 35.373 1.00 90.36 303 LEU R C 1
ATOM 2104 O O . LEU A 1 279 ? 77.060 70.085 34.268 1.00 91.00 303 LEU R O 1
ATOM 2109 N N . THR A 1 280 ? 77.163 71.352 36.123 1.00 91.37 304 THR R N 1
ATOM 2110 C CA . THR A 1 280 ? 78.354 72.051 35.656 1.00 98.31 304 THR R CA 1
ATOM 2111 C C . THR A 1 280 ? 79.513 71.080 35.466 1.00 100.28 304 THR R C 1
ATOM 2112 O O . THR A 1 280 ? 80.090 70.984 34.376 1.00 93.60 304 THR R O 1
ATOM 2116 N N . SER A 1 281 ? 79.860 70.339 36.522 1.00 106.67 305 SER R N 1
ATOM 2117 C CA . SER A 1 281 ? 80.947 69.373 36.413 1.00 94.75 305 SER R CA 1
ATOM 2118 C C . SER A 1 281 ? 80.615 68.275 35.414 1.00 92.36 305 SER R C 1
ATOM 2119 O O . SER A 1 281 ? 81.518 67.727 34.771 1.00 94.59 305 SER R O 1
ATOM 2122 N N . ALA A 1 282 ? 79.331 67.939 35.269 1.00 89.05 306 ALA R N 1
ATOM 2123 C CA . ALA A 1 282 ? 78.931 67.014 34.216 1.00 87.96 306 ALA R CA 1
ATOM 2124 C C . ALA A 1 282 ? 79.209 67.613 32.844 1.00 90.38 306 ALA R C 1
ATOM 2125 O O . ALA A 1 282 ? 79.822 66.970 31.982 1.00 89.67 306 ALA R O 1
ATOM 2127 N N . LYS A 1 283 ? 78.780 68.859 32.632 1.00 87.84 307 LYS R N 1
ATOM 2128 C CA . LYS A 1 283 ? 79.061 69.532 31.368 1.00 89.78 307 LYS R CA 1
ATOM 2129 C C . LYS A 1 283 ? 80.559 69.715 31.166 1.00 88.87 307 LYS R C 1
ATOM 2130 O O . LYS A 1 283 ? 81.056 69.622 30.037 1.00 89.24 307 LYS R O 1
ATOM 2136 N N . GLU A 1 284 ? 81.293 69.964 32.254 1.00 97.47 308 GLU R N 1
ATOM 2137 C CA . GLU A 1 284 ? 82.732 70.192 32.154 1.00 100.41 308 GLU R CA 1
ATOM 2138 C C . GLU A 1 284 ? 83.451 68.965 31.612 1.00 94.23 308 GLU R C 1
ATOM 2139 O O . GLU A 1 284 ? 84.282 69.068 30.703 1.00 89.89 308 GLU R O 1
ATOM 2145 N N . ARG A 1 285 ? 83.146 67.791 32.162 1.00 100.67 309 ARG R N 1
ATOM 2146 C CA . ARG A 1 285 ? 83.891 66.600 31.785 1.00 98.79 309 ARG R CA 1
ATOM 2147 C C . ARG A 1 285 ? 83.463 66.040 30.436 1.00 100.30 309 ARG R C 1
ATOM 2148 O O . ARG A 1 285 ? 84.220 65.268 29.836 1.00 97.92 309 ARG R O 1
ATOM 2156 N N . ILE A 1 286 ? 82.280 66.414 29.942 1.00 95.05 310 ILE R N 1
ATOM 2157 C CA . ILE A 1 286 ? 81.924 66.077 28.568 1.00 93.47 310 ILE R CA 1
ATOM 2158 C C . ILE A 1 286 ? 82.797 66.858 27.593 1.00 93.09 310 ILE R C 1
ATOM 2159 O O . ILE A 1 286 ? 83.269 66.315 26.587 1.00 92.67 310 ILE R O 1
ATOM 2164 N N . ASP A 1 287 ? 83.032 68.143 27.879 1.00 90.95 311 ASP R N 1
ATOM 2165 C CA . ASP A 1 287 ? 83.988 68.914 27.090 1.00 93.72 311 ASP R CA 1
ATOM 2166 C C . ASP A 1 287 ? 85.348 68.233 27.069 1.00 90.34 311 ASP R C 1
ATOM 2167 O O . ASP A 1 287 ? 86.055 68.266 26.054 1.00 91.49 311 ASP R O 1
ATOM 2172 N N . ILE A 1 288 ? 85.727 67.606 28.183 1.00 96.31 312 ILE R N 1
ATOM 2173 C CA . ILE A 1 288 ? 86.998 66.896 28.240 1.00 91.53 312 ILE R CA 1
ATOM 2174 C C . ILE A 1 288 ? 86.941 65.642 27.378 1.00 88.35 312 ILE R C 1
ATOM 2175 O O . ILE A 1 288 ? 87.934 65.264 26.745 1.00 88.60 312 ILE R O 1
ATOM 2180 N N . ILE A 1 289 ? 85.776 64.987 27.333 1.00 87.32 313 ILE R N 1
ATOM 2181 C CA . ILE A 1 289 ? 85.608 63.800 26.497 1.00 92.76 313 ILE R CA 1
ATOM 2182 C C . ILE A 1 289 ? 85.897 64.130 25.040 1.00 89.65 313 ILE R C 1
ATOM 2183 O O . ILE A 1 289 ? 86.510 63.336 24.314 1.00 90.03 313 ILE R O 1
ATOM 2188 N N . TYR A 1 290 ? 85.468 65.309 24.591 1.00 88.91 314 TYR R N 1
ATOM 2189 C CA . TYR A 1 290 ? 85.754 65.732 23.226 1.00 90.43 314 TYR R CA 1
ATOM 2190 C C . TYR A 1 290 ? 87.245 65.970 23.031 1.00 89.99 314 TYR R C 1
ATOM 2191 O O . TYR A 1 290 ? 87.862 65.401 22.121 1.00 89.66 314 TYR R O 1
ATOM 2200 N N . HIS A 1 291 ? 87.844 66.808 23.885 1.00 95.95 315 HIS R N 1
ATOM 2201 C CA . HIS A 1 291 ? 89.266 67.109 23.753 1.00 97.93 315 HIS R CA 1
ATOM 2202 C C . HIS A 1 291 ? 90.117 65.859 23.909 1.00 95.87 315 HIS R C 1
ATOM 2203 O O . HIS A 1 291 ? 91.169 65.736 23.269 1.00 89.09 315 HIS R O 1
ATOM 2210 N N . SER A 1 292 ? 89.682 64.927 24.759 1.00 95.91 316 SER R N 1
ATOM 2211 C CA . SER A 1 292 ? 90.412 63.678 24.927 1.00 91.12 316 SER R CA 1
ATOM 2212 C C . SER A 1 292 ? 90.425 62.880 23.630 1.00 90.65 316 SER R C 1
ATOM 2213 O O . SER A 1 292 ? 91.484 62.443 23.166 1.00 85.85 316 SER R O 1
ATOM 2216 N N . ALA A 1 293 ? 89.252 62.701 23.017 1.00 95.56 317 ALA R N 1
ATOM 2217 C CA . ALA A 1 293 ? 89.169 61.941 21.773 1.00 93.19 317 ALA R CA 1
ATOM 2218 C C . ALA A 1 293 ? 90.036 62.557 20.682 1.00 92.20 317 ALA R C 1
ATOM 2219 O O . ALA A 1 293 ? 90.655 61.836 19.889 1.00 90.91 317 ALA R O 1
ATOM 2221 N N . ARG A 1 294 ? 90.101 63.889 20.628 1.00 91.73 318 ARG R N 1
ATOM 2222 C CA . ARG A 1 294 ? 90.893 64.539 19.591 1.00 97.44 318 ARG R CA 1
ATOM 2223 C C . ARG A 1 294 ? 92.382 64.277 19.783 1.00 92.23 318 ARG R C 1
ATOM 2224 O O . ARG A 1 294 ? 93.097 63.990 18.814 1.00 88.48 318 ARG R O 1
ATOM 2232 N N . SER A 1 295 ? 92.870 64.363 21.024 1.00 99.58 319 SER R N 1
ATOM 2233 C CA . SER A 1 295 ? 94.291 64.129 21.261 1.00 101.83 319 SER R CA 1
ATOM 2234 C C . SER A 1 295 ? 94.658 62.664 21.065 1.00 91.72 319 SER R C 1
ATOM 2235 O O . SER A 1 295 ? 95.778 62.362 20.638 1.00 95.46 319 SER R O 1
ATOM 2238 N N . GLN A 1 296 ? 93.739 61.744 21.370 1.00 97.93 320 GLN R N 1
ATOM 2239 C CA . GLN A 1 296 ? 93.981 60.333 21.080 1.00 96.09 320 GLN R CA 1
ATOM 2240 C C . GLN A 1 296 ? 94.170 60.115 19.585 1.00 93.59 320 GLN R C 1
ATOM 2241 O O . GLN A 1 296 ? 95.099 59.420 19.156 1.00 90.87 320 GLN R O 1
ATOM 2247 N N . HIS A 1 297 ? 93.288 60.706 18.775 1.00 87.13 321 HIS R N 1
ATOM 2248 C CA . HIS A 1 297 ? 93.434 60.617 17.327 1.00 93.17 321 HIS R CA 1
ATOM 2249 C C . HIS A 1 297 ? 94.766 61.204 16.874 1.00 97.05 321 HIS R C 1
ATOM 2250 O O . HIS A 1 297 ? 95.462 60.617 16.036 1.00 92.77 321 HIS R O 1
ATOM 2257 N N . LEU A 1 298 ? 95.141 62.358 17.431 1.00 98.73 322 LEU R N 1
ATOM 2258 C CA . LEU A 1 298 ? 96.418 62.974 17.089 1.00 95.76 322 LEU R CA 1
ATOM 2259 C C . LEU A 1 298 ? 97.578 62.049 17.435 1.00 89.88 322 LEU R C 1
ATOM 2260 O O . LEU A 1 298 ? 98.470 61.816 16.611 1.00 89.34 322 LEU R O 1
ATOM 2265 N N . ALA A 1 299 ? 97.576 61.506 18.656 1.00 98.30 323 ALA R N 1
ATOM 2266 C CA . ALA A 1 299 ? 98.675 60.652 19.093 1.00 94.50 323 ALA R CA 1
ATOM 2267 C C . ALA A 1 299 ? 98.818 59.425 18.206 1.00 98.66 323 ALA R C 1
ATOM 2268 O O . ALA A 1 299 ? 99.938 58.947 17.980 1.00 91.21 323 ALA R O 1
ATOM 2270 N N . CYS A 1 300 ? 97.701 58.903 17.697 1.00 99.53 324 CYS R N 1
ATOM 2271 C CA . CYS A 1 300 ? 97.767 57.798 16.747 1.00 100.33 324 CYS R CA 1
ATOM 2272 C C . CYS A 1 300 ? 98.471 58.225 15.465 1.00 106.07 324 CYS R C 1
ATOM 2273 O O . CYS A 1 300 ? 99.382 57.541 14.982 1.00 104.35 324 CYS R O 1
ATOM 2276 N N . ASN A 1 301 ? 98.057 59.364 14.900 1.00 99.19 325 ASN R N 1
ATOM 2277 C CA . ASN A 1 301 ? 98.677 59.860 13.676 1.00 95.78 325 ASN R CA 1
ATOM 2278 C C . ASN A 1 301 ? 100.169 60.098 13.862 1.00 101.19 325 ASN R C 1
ATOM 2279 O O . ASN A 1 301 ? 100.953 59.891 12.927 1.00 103.70 325 ASN R O 1
ATOM 2284 N N . VAL A 1 302 ? 100.580 60.525 15.058 1.00 101.81 326 VAL R N 1
ATOM 2285 C CA . VAL A 1 302 ? 101.998 60.739 15.318 1.00 99.34 326 VAL R CA 1
ATOM 2286 C C . VAL A 1 302 ? 102.761 59.422 15.251 1.00 96.82 326 VAL R C 1
ATOM 2287 O O . VAL A 1 302 ? 103.883 59.368 14.732 1.00 89.59 326 VAL R O 1
ATOM 2291 N N . ARG A 1 303 ? 102.163 58.338 15.760 1.00 102.95 327 ARG R N 1
ATOM 2292 C CA . ARG A 1 303 ? 102.825 57.037 15.691 1.00 102.23 327 ARG R CA 1
ATOM 2293 C C . ARG A 1 303 ? 103.042 56.608 14.245 1.00 103.64 327 ARG R C 1
ATOM 2294 O O . ARG A 1 303 ? 104.094 56.051 13.904 1.00 103.79 327 ARG R O 1
ATOM 2302 N N . MET A 1 304 ? 102.060 56.867 13.377 1.00 106.28 328 MET R N 1
ATOM 2303 C CA . MET A 1 304 ? 102.221 56.537 11.965 1.00 106.66 328 MET R CA 1
ATOM 2304 C C . MET A 1 304 ? 103.259 57.436 11.304 1.00 106.38 328 MET R C 1
ATOM 2305 O O . MET A 1 304 ? 104.063 56.968 10.489 1.00 102.46 328 MET R O 1
ATOM 2310 N N . ASN A 1 305 ? 103.262 58.728 11.648 1.00 100.50 329 ASN R N 1
ATOM 2311 C CA . ASN A 1 305 ? 104.295 59.624 11.140 1.00 105.66 329 ASN R CA 1
ATOM 2312 C C . ASN A 1 305 ? 105.685 59.147 11.538 1.00 101.86 329 ASN R C 1
ATOM 2313 O O . ASN A 1 305 ? 106.638 59.260 10.757 1.00 101.84 329 ASN R O 1
ATOM 2318 N N . VAL A 1 306 ? 105.819 58.613 12.753 1.00 103.73 330 VAL R N 1
ATOM 2319 C CA . VAL A 1 306 ? 107.110 58.101 13.199 1.00 104.96 330 VAL R CA 1
ATOM 2320 C C . VAL A 1 306 ? 107.554 56.942 12.317 1.00 106.49 330 VAL R C 1
ATOM 2321 O O . VAL A 1 306 ? 108.724 56.857 11.919 1.00 108.65 330 VAL R O 1
ATOM 2325 N N . ALA A 1 307 ? 106.626 56.042 11.981 1.00 100.32 331 ALA R N 1
ATOM 2326 C CA . ALA A 1 307 ? 106.988 54.866 11.198 1.00 100.96 331 ALA R CA 1
ATOM 2327 C C . ALA A 1 307 ? 107.430 55.249 9.792 1.00 103.90 331 ALA R C 1
ATOM 2328 O O . ALA A 1 307 ? 108.373 54.662 9.248 1.00 108.43 331 ALA R O 1
ATOM 2330 N N . GLN A 1 308 ? 106.768 56.237 9.189 1.00 99.94 332 GLN R N 1
ATOM 2331 C CA . GLN A 1 308 ? 107.143 56.645 7.839 1.00 100.55 332 GLN R CA 1
ATOM 2332 C C . GLN A 1 308 ? 108.543 57.242 7.811 1.00 104.39 332 GLN R C 1
ATOM 2333 O O . GLN A 1 308 ? 109.330 56.942 6.906 1.00 108.04 332 GLN R O 1
ATOM 2339 N N . GLN A 1 309 ? 108.875 58.087 8.791 1.00 104.67 333 GLN R N 1
ATOM 2340 C CA . GLN A 1 309 ? 110.216 58.661 8.840 1.00 105.21 333 GLN R CA 1
ATOM 2341 C C . GLN A 1 309 ? 111.266 57.574 9.018 1.00 104.46 333 GLN R C 1
ATOM 2342 O O . GLN A 1 309 ? 112.284 57.559 8.318 1.00 107.81 333 GLN R O 1
ATOM 2348 N N . ASN A 1 310 ? 111.031 56.645 9.948 1.00 107.79 334 ASN R N 1
ATOM 2349 C CA . ASN A 1 310 ? 111.986 55.561 10.155 1.00 111.71 334 ASN R CA 1
ATOM 2350 C C . ASN A 1 310 ? 112.129 54.706 8.904 1.00 109.88 334 ASN R C 1
ATOM 2351 O O . ASN A 1 310 ? 113.238 54.287 8.554 1.00 108.83 334 ASN R O 1
ATOM 2356 N N . LEU A 1 311 ? 111.022 54.442 8.208 1.00 100.64 335 LEU R N 1
ATOM 2357 C CA . LEU A 1 311 ? 111.124 53.710 6.951 1.00 104.81 335 LEU R CA 1
ATOM 2358 C C . LEU A 1 311 ? 111.849 54.538 5.897 1.00 110.81 335 LEU R C 1
ATOM 2359 O O . LEU A 1 311 ? 112.674 54.008 5.143 1.00 108.78 335 LEU R O 1
ATOM 2364 N N . ALA A 1 312 ? 111.564 55.842 5.842 1.00 109.03 336 ALA R N 1
ATOM 2365 C CA . ALA A 1 312 ? 112.213 56.711 4.866 1.00 108.15 336 ALA R CA 1
ATOM 2366 C C . ALA A 1 312 ? 113.726 56.717 5.054 1.00 107.85 336 ALA R C 1
ATOM 2367 O O . ALA A 1 312 ? 114.483 56.522 4.097 1.00 109.52 336 ALA R O 1
ATOM 2369 N N . THR A 1 313 ? 114.188 56.936 6.287 1.00 109.89 337 THR R N 1
ATOM 2370 C CA . THR A 1 313 ? 115.624 56.877 6.538 1.00 112.34 337 THR R CA 1
ATOM 2371 C C . THR A 1 313 ? 116.165 55.465 6.367 1.00 114.38 337 THR R C 1
ATOM 2372 O O . THR A 1 313 ? 117.336 55.293 6.015 1.00 115.35 337 THR R O 1
ATOM 2376 N N . PHE A 1 314 ? 115.336 54.444 6.608 1.00 116.52 338 PHE R N 1
ATOM 2377 C CA . PHE A 1 314 ? 115.777 53.075 6.362 1.00 115.45 338 PHE R CA 1
ATOM 2378 C C . PHE A 1 314 ? 115.935 52.815 4.872 1.00 112.12 338 PHE R C 1
ATOM 2379 O O . PHE A 1 314 ? 116.868 52.123 4.448 1.00 114.19 338 PHE R O 1
ATOM 2387 N N . ILE A 1 315 ? 115.024 53.355 4.064 1.00 105.96 339 ILE R N 1
ATOM 2388 C CA . ILE A 1 315 ? 115.104 53.165 2.621 1.00 112.39 339 ILE R CA 1
ATOM 2389 C C . ILE A 1 315 ? 116.289 53.933 2.046 1.00 115.50 339 ILE R C 1
ATOM 2390 O O . ILE A 1 315 ? 117.101 53.380 1.296 1.00 124.68 339 ILE R O 1
ATOM 2395 N N . LEU A 1 316 ? 116.420 55.213 2.404 1.00 110.10 340 LEU R N 1
ATOM 2396 C CA . LEU A 1 316 ? 117.476 56.035 1.820 1.00 115.92 340 LEU R CA 1
ATOM 2397 C C . LEU A 1 316 ? 118.862 55.546 2.226 1.00 118.36 340 LEU R C 1
ATOM 2398 O O . LEU A 1 316 ? 119.796 55.584 1.417 1.00 122.23 340 LEU R O 1
ATOM 2403 N N . THR A 1 317 ? 119.019 55.083 3.467 1.00 124.00 341 THR R N 1
ATOM 2404 C CA . THR A 1 317 ? 120.319 54.578 3.900 1.00 121.27 341 THR R CA 1
ATOM 2405 C C . THR A 1 317 ? 120.666 53.277 3.187 1.00 121.69 341 THR R C 1
ATOM 2406 O O . THR A 1 317 ? 121.785 53.112 2.685 1.00 127.23 341 THR R O 1
ATOM 2410 N N . ASN A 1 318 ? 119.715 52.341 3.122 1.00 119.95 342 ASN R N 1
ATOM 2411 C CA . ASN A 1 318 ? 119.975 51.084 2.429 1.00 121.75 342 ASN R CA 1
ATOM 2412 C C . ASN A 1 318 ? 120.108 51.284 0.925 1.00 126.48 342 ASN R C 1
ATOM 2413 O O . ASN A 1 318 ? 120.763 50.480 0.253 1.00 129.29 342 ASN R O 1
ATOM 2418 N N . ALA A 1 319 ? 119.506 52.343 0.379 1.00 116.99 343 ALA R N 1
ATOM 2419 C CA . ALA A 1 319 ? 119.642 52.605 -1.051 1.00 122.86 343 ALA R CA 1
ATOM 2420 C C . ALA A 1 319 ? 121.063 53.024 -1.404 1.00 136.45 343 ALA R C 1
ATOM 2421 O O . ALA A 1 319 ? 121.578 52.663 -2.469 1.00 144.70 343 ALA R O 1
ATOM 2423 N N . ARG A 1 320 ? 121.713 53.785 -0.522 1.00 134.53 344 ARG R N 1
ATOM 2424 C CA . ARG A 1 320 ? 123.085 54.208 -0.772 1.00 133.07 344 ARG R CA 1
ATOM 2425 C C . ARG A 1 320 ? 124.084 53.131 -0.364 1.00 120.98 344 ARG R C 1
ATOM 2426 O O . ARG A 1 320 ? 125.025 52.839 -1.111 1.00 128.39 344 ARG R O 1
ATOM 2434 N N . GLU A 1 321 ? 123.889 52.520 0.806 1.00 126.93 345 GLU R N 1
ATOM 2435 C CA . GLU A 1 321 ? 124.867 51.569 1.323 1.00 137.55 345 GLU R CA 1
ATOM 2436 C C . GLU A 1 321 ? 124.785 50.225 0.608 1.00 141.50 345 GLU R C 1
ATOM 2437 O O . GLU A 1 321 ? 125.807 49.685 0.169 1.00 143.79 345 GLU R O 1
ATOM 2443 N N . ARG A 1 322 ? 123.583 49.665 0.485 1.00 141.87 346 ARG R N 1
ATOM 2444 C CA . ARG A 1 322 ? 123.382 48.332 -0.083 1.00 140.20 346 ARG R CA 1
ATOM 2445 C C . ARG A 1 322 ? 122.342 48.393 -1.195 1.00 142.97 346 ARG R C 1
ATOM 2446 O O . ARG A 1 322 ? 121.243 47.842 -1.063 1.00 142.62 346 ARG R O 1
ATOM 2454 N N . PRO A 1 323 ? 122.662 49.043 -2.319 1.00 132.49 347 PRO R N 1
ATOM 2455 C CA . PRO A 1 323 ? 121.665 49.162 -3.397 1.00 140.09 347 PRO R CA 1
ATOM 2456 C C . PRO A 1 323 ? 121.302 47.834 -4.039 1.00 142.48 347 PRO R C 1
ATOM 2457 O O . PRO A 1 323 ? 120.274 47.759 -4.724 1.00 145.22 347 PRO R O 1
ATOM 2461 N N . ASN A 1 324 ? 122.102 46.786 -3.839 1.00 144.01 348 ASN R N 1
ATOM 2462 C CA . ASN A 1 324 ? 121.771 45.483 -4.403 1.00 151.42 348 ASN R CA 1
ATOM 2463 C C . ASN A 1 324 ? 120.727 44.760 -3.561 1.00 145.98 348 ASN R C 1
ATOM 2464 O O . ASN A 1 324 ? 119.837 44.096 -4.104 1.00 145.38 348 ASN R O 1
ATOM 2469 N N . ASP A 1 325 ? 120.818 44.878 -2.238 1.00 148.47 349 ASP R N 1
ATOM 2470 C CA . ASP A 1 325 ? 119.902 44.212 -1.325 1.00 147.01 349 ASP R CA 1
ATOM 2471 C C . ASP A 1 325 ? 118.759 45.109 -0.875 1.00 143.16 349 ASP R C 1
ATOM 2472 O O . ASP A 1 325 ? 117.937 44.677 -0.062 1.00 129.66 349 ASP R O 1
ATOM 2477 N N . ALA A 1 326 ? 118.684 46.339 -1.388 1.00 141.82 350 ALA R N 1
ATOM 2478 C CA . ALA A 1 326 ? 117.746 47.318 -0.849 1.00 132.30 350 ALA R CA 1
ATOM 2479 C C . ALA A 1 326 ? 116.303 46.855 -1.009 1.00 124.61 350 ALA R C 1
ATOM 2480 O O . ALA A 1 326 ? 115.536 46.834 -0.039 1.00 122.04 350 ALA R O 1
ATOM 2482 N N . VAL A 1 327 ? 115.918 46.473 -2.228 1.00 132.65 351 VAL R N 1
ATOM 2483 C CA . VAL A 1 327 ? 114.521 46.138 -2.491 1.00 128.76 351 VAL R CA 1
ATOM 2484 C C . VAL A 1 327 ? 114.085 44.952 -1.641 1.00 123.56 351 VAL R C 1
ATOM 2485 O O . VAL A 1 327 ? 112.972 44.931 -1.103 1.00 121.72 351 VAL R O 1
ATOM 2489 N N . ILE A 1 328 ? 114.958 43.956 -1.489 1.00 125.59 352 ILE R N 1
ATOM 2490 C CA . ILE A 1 328 ? 114.600 42.786 -0.694 1.00 122.16 352 ILE R CA 1
ATOM 2491 C C . ILE A 1 328 ? 114.564 43.143 0.787 1.00 123.08 352 ILE R C 1
ATOM 2492 O O . ILE A 1 328 ? 113.673 42.702 1.524 1.00 128.64 352 ILE R O 1
ATOM 2497 N N . ARG A 1 329 ? 115.525 43.950 1.247 1.00 126.51 353 ARG R N 1
ATOM 2498 C CA . ARG A 1 329 ? 115.530 44.369 2.645 1.00 122.62 353 ARG R CA 1
ATOM 2499 C C . ARG A 1 329 ? 114.314 45.230 2.968 1.00 120.67 353 ARG R C 1
ATOM 2500 O O . ARG A 1 329 ? 113.740 45.122 4.059 1.00 121.08 353 ARG R O 1
ATOM 2508 N N . THR A 1 330 ? 113.907 46.092 2.032 1.00 119.54 354 THR R N 1
ATOM 2509 C CA . THR A 1 330 ? 112.701 46.891 2.233 1.00 120.23 354 THR R CA 1
ATOM 2510 C C . THR A 1 330 ? 111.477 45.998 2.381 1.00 129.38 354 THR R C 1
ATOM 2511 O O . THR A 1 330 ? 110.686 46.158 3.318 1.00 126.96 354 THR R O 1
ATOM 2515 N N . ARG A 1 331 ? 111.309 45.046 1.460 1.00 123.96 355 ARG R N 1
ATOM 2516 C CA . ARG A 1 331 ? 110.164 44.143 1.517 1.00 119.90 355 ARG R CA 1
ATOM 2517 C C . ARG A 1 331 ? 110.121 43.400 2.845 1.00 120.80 355 ARG R C 1
ATOM 2518 O O . ARG A 1 331 ? 109.080 43.353 3.511 1.00 121.37 355 ARG R O 1
ATOM 2526 N N . ARG A 1 332 ? 111.253 42.823 3.254 1.00 119.93 356 ARG R N 1
ATOM 2527 C CA . ARG A 1 332 ? 111.283 42.048 4.488 1.00 121.87 356 ARG R CA 1
ATOM 2528 C C . ARG A 1 332 ? 111.040 42.927 5.707 1.00 118.87 356 ARG R C 1
ATOM 2529 O O . ARG A 1 332 ? 110.419 42.477 6.678 1.00 117.36 356 ARG R O 1
ATOM 2537 N N . ALA A 1 333 ? 111.502 44.178 5.673 1.00 119.37 357 ALA R N 1
ATOM 2538 C CA . ALA A 1 333 ? 111.291 45.073 6.805 1.00 117.26 357 ALA R CA 1
ATOM 2539 C C . ALA A 1 333 ? 109.818 45.433 6.957 1.00 112.81 357 ALA R C 1
ATOM 2540 O O . ALA A 1 333 ? 109.275 45.403 8.067 1.00 110.66 357 ALA R O 1
ATOM 2542 N N . VAL A 1 334 ? 109.151 45.771 5.850 1.00 108.58 358 VAL R N 1
ATOM 2543 C CA . VAL A 1 334 ? 107.753 46.186 5.927 1.00 106.45 358 VAL R CA 1
ATOM 2544 C C . VAL A 1 334 ? 106.869 45.029 6.378 1.00 113.64 358 VAL R C 1
ATOM 2545 O O . VAL A 1 334 ? 105.969 45.208 7.208 1.00 115.50 358 VAL R O 1
ATOM 2549 N N . ALA A 1 335 ? 107.110 43.829 5.848 1.00 111.64 359 ALA R N 1
ATOM 2550 C CA . ALA A 1 335 ? 106.251 42.697 6.178 1.00 106.84 359 ALA R CA 1
ATOM 2551 C C . ALA A 1 335 ? 106.450 42.245 7.620 1.00 108.19 359 ALA R C 1
ATOM 2552 O O . ALA A 1 335 ? 105.476 41.938 8.320 1.00 107.44 359 ALA R O 1
ATOM 2554 N N . ASN A 1 336 ? 107.698 42.201 8.087 1.00 112.73 360 ASN R N 1
ATOM 2555 C CA . ASN A 1 336 ? 107.984 41.709 9.430 1.00 118.56 360 ASN R CA 1
ATOM 2556 C C . ASN A 1 336 ? 107.699 42.733 10.521 1.00 113.49 360 ASN R C 1
ATOM 2557 O O . ASN A 1 336 ? 107.721 42.371 11.703 1.00 111.46 360 ASN R O 1
ATOM 2562 N N . THR A 1 337 ? 107.439 43.991 10.159 1.00 113.16 361 THR R N 1
ATOM 2563 C CA . THR A 1 337 ? 107.067 45.018 11.122 1.00 110.79 361 THR R CA 1
ATOM 2564 C C . THR A 1 337 ? 105.599 45.404 11.051 1.00 116.79 361 THR R C 1
ATOM 2565 O O . THR A 1 337 ? 105.106 46.054 11.979 1.00 114.08 361 THR R O 1
ATOM 2569 N N . GLY A 1 338 ? 104.898 45.037 9.975 1.00 111.62 362 GLY R N 1
ATOM 2570 C CA . GLY A 1 338 ? 103.489 45.370 9.865 1.00 107.12 362 GLY R CA 1
ATOM 2571 C C . GLY A 1 338 ? 102.655 44.824 11.006 1.00 108.35 362 GLY R C 1
ATOM 2572 O O . GLY A 1 338 ? 101.659 45.436 11.396 1.00 110.78 362 GLY R O 1
ATOM 2573 N N . ILE A 1 339 ? 103.048 43.675 11.562 1.00 108.84 363 ILE R N 1
ATOM 2574 C CA . ILE A 1 339 ? 102.326 43.130 12.707 1.00 109.25 363 ILE R CA 1
ATOM 2575 C C . ILE A 1 339 ? 102.438 44.066 13.904 1.00 107.42 363 ILE R C 1
ATOM 2576 O O . ILE A 1 339 ? 101.490 44.202 14.688 1.00 108.15 363 ILE R O 1
ATOM 2581 N N . LEU A 1 340 ? 103.582 44.743 14.054 1.00 111.25 364 LEU R N 1
ATOM 2582 C CA . LEU A 1 340 ? 103.712 45.763 15.090 1.00 107.19 364 LEU R CA 1
ATOM 2583 C C . LEU A 1 340 ? 102.761 46.923 14.847 1.00 101.78 364 LEU R C 1
ATOM 2584 O O . LEU A 1 340 ? 102.289 47.554 15.800 1.00 105.64 364 LEU R O 1
ATOM 2589 N N . LEU A 1 341 ? 102.473 47.218 13.581 1.00 97.40 365 LEU R N 1
ATOM 2590 C CA . LEU A 1 341 ? 101.597 48.334 13.254 1.00 98.16 365 LEU R CA 1
ATOM 2591 C C . LEU A 1 341 ? 100.167 48.051 13.700 1.00 102.72 365 LEU R C 1
ATOM 2592 O O . LEU A 1 341 ? 99.522 48.899 14.330 1.00 103.83 365 LEU R O 1
ATOM 2597 N N . PHE A 1 342 ? 99.659 46.852 13.399 1.00 104.23 366 PHE R N 1
ATOM 2598 C CA . PHE A 1 342 ? 98.286 46.505 13.748 1.00 99.79 366 PHE R CA 1
ATOM 2599 C C . PHE A 1 342 ? 98.109 46.204 15.228 1.00 97.31 366 PHE R C 1
ATOM 2600 O O . PHE A 1 342 ? 96.994 46.346 15.743 1.00 106.88 366 PHE R O 1
ATOM 2608 N N . THR A 1 343 ? 99.171 45.792 15.919 1.00 100.34 367 THR R N 1
ATOM 2609 C CA . THR A 1 343 ? 99.119 45.645 17.367 1.00 92.68 367 THR R CA 1
ATOM 2610 C C . THR A 1 343 ? 99.236 46.977 18.096 1.00 107.69 367 THR R C 1
ATOM 2611 O O . THR A 1 343 ? 99.252 46.990 19.331 1.00 116.30 367 THR R O 1
ATOM 2615 N N . GLY A 1 344 ? 99.326 48.088 17.365 1.00 109.81 368 GLY R N 1
ATOM 2616 C CA . GLY A 1 344 ? 99.341 49.408 17.960 1.00 109.23 368 GLY R CA 1
ATOM 2617 C C . GLY A 1 344 ? 100.667 49.851 18.531 1.00 109.08 368 GLY R C 1
ATOM 2618 O O . GLY A 1 344 ? 100.708 50.865 19.238 1.00 109.84 368 GLY R O 1
ATOM 2619 N N . GLN A 1 345 ? 101.748 49.134 18.253 1.00 117.69 369 GLN R N 1
ATOM 2620 C CA . GLN A 1 345 ? 103.055 49.492 18.777 1.00 117.10 369 GLN R CA 1
ATOM 2621 C C . GLN A 1 345 ? 103.755 50.478 17.848 1.00 111.35 369 GLN R C 1
ATOM 2622 O O . GLN A 1 345 ? 103.335 50.715 16.714 1.00 109.29 369 GLN R O 1
ATOM 2628 N N . HIS A 1 346 ? 104.840 51.059 18.352 1.00 115.16 370 HIS R N 1
ATOM 2629 C CA . HIS A 1 346 ? 105.675 51.930 17.544 1.00 111.45 370 HIS R CA 1
ATOM 2630 C C . HIS A 1 346 ? 106.604 51.108 16.657 1.00 111.37 370 HIS R C 1
ATOM 2631 O O . HIS A 1 346 ? 106.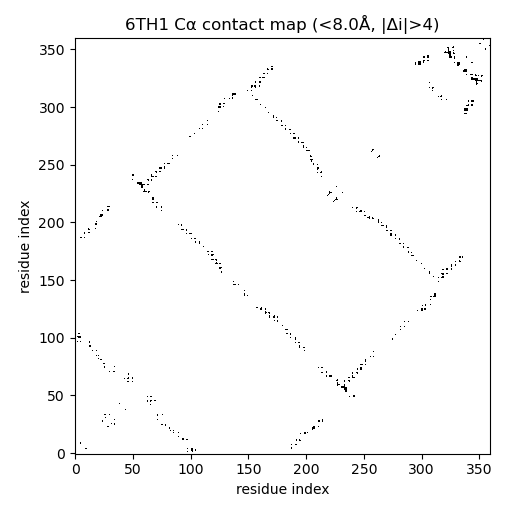867 49.929 16.907 1.00 113.73 370 HIS R O 1
ATOM 2638 N N . ILE A 1 347 ? 107.105 51.751 15.611 1.00 98.71 371 ILE R N 1
ATOM 2639 C CA . ILE A 1 347 ? 107.992 51.108 14.644 1.00 107.04 371 ILE R CA 1
ATOM 2640 C C . ILE A 1 347 ? 109.315 51.865 14.688 1.00 110.77 371 ILE R C 1
ATOM 2641 O O . ILE A 1 347 ? 109.518 52.853 13.975 1.00 107.45 371 ILE R O 1
ATOM 2646 N N . THR A 1 348 ? 110.226 51.408 15.544 1.00 113.59 372 THR R N 1
ATOM 2647 C CA . THR A 1 348 ? 111.558 51.985 15.610 1.00 116.18 372 THR R CA 1
ATOM 2648 C C . THR A 1 348 ? 112.382 51.543 14.404 1.00 120.27 372 THR R C 1
ATOM 2649 O O . THR A 1 348 ? 112.118 50.509 13.783 1.00 119.84 372 THR R O 1
ATOM 2653 N N . ARG A 1 349 ? 113.394 52.347 14.064 1.00 117.81 373 ARG R N 1
ATOM 2654 C CA . ARG A 1 349 ? 114.264 51.955 12.962 1.00 118.06 373 ARG R CA 1
ATOM 2655 C C . ARG A 1 349 ? 115.131 50.766 13.349 1.00 115.67 373 ARG R C 1
ATOM 2656 O O . ARG A 1 349 ? 115.503 49.965 12.486 1.00 116.80 373 ARG R O 1
ATOM 2664 N N . ASP A 1 350 ? 115.460 50.636 14.636 1.00 119.93 374 ASP R N 1
ATOM 2665 C CA . ASP A 1 350 ? 116.105 49.418 15.110 1.00 126.09 374 ASP R CA 1
ATOM 2666 C C . ASP A 1 350 ? 115.257 48.196 14.782 1.00 122.75 374 ASP R C 1
ATOM 2667 O O . ASP A 1 350 ? 115.784 47.152 14.377 1.00 126.61 374 ASP R O 1
ATOM 2672 N N . ALA A 1 351 ? 113.937 48.312 14.942 1.00 116.52 375 ALA R N 1
ATOM 2673 C CA . ALA A 1 351 ? 113.046 47.213 14.588 1.00 114.99 375 ALA R CA 1
ATOM 2674 C C . ALA A 1 351 ? 113.025 46.987 13.082 1.00 111.52 375 ALA R C 1
ATOM 2675 O O . ALA A 1 351 ? 113.009 45.840 12.624 1.00 110.66 375 ALA R O 1
ATOM 2677 N N . LEU A 1 352 ? 113.022 48.069 12.299 1.00 108.78 376 LEU R N 1
ATOM 2678 C CA . LEU A 1 352 ? 113.097 47.937 10.847 1.00 107.55 376 LEU R CA 1
ATOM 2679 C C . LEU A 1 352 ? 114.405 47.286 10.417 1.00 114.55 376 LEU R C 1
ATOM 2680 O O . LEU A 1 352 ? 114.427 46.472 9.485 1.00 117.39 376 LEU R O 1
ATOM 2685 N N . ASP A 1 353 ? 115.507 47.641 11.080 1.00 119.25 377 ASP R N 1
ATOM 2686 C CA . ASP A 1 353 ? 116.802 47.059 10.742 1.00 117.10 377 ASP R CA 1
ATOM 2687 C C . ASP A 1 353 ? 116.829 45.567 11.051 1.00 114.22 377 ASP R C 1
ATOM 2688 O O . ASP A 1 353 ? 117.186 44.750 10.193 1.00 120.27 377 ASP R O 1
ATOM 2693 N N . LYS A 1 354 ? 116.447 45.190 12.274 1.00 111.27 378 LYS R N 1
ATOM 2694 C CA . LYS A 1 354 ? 116.478 43.785 12.662 1.00 118.50 378 LYS R CA 1
ATOM 2695 C C . LYS A 1 354 ? 115.447 42.948 11.914 1.00 122.53 378 LYS R C 1
ATOM 2696 O O . LYS A 1 354 ? 115.633 41.733 11.783 1.00 121.82 378 LYS R O 1
ATOM 2702 N N . ALA A 1 355 ? 114.372 43.567 11.417 1.00 116.39 379 ALA R N 1
ATOM 2703 C CA . ALA A 1 355 ? 113.351 42.821 10.689 1.00 110.03 379 ALA R CA 1
ATOM 2704 C C . ALA A 1 355 ? 113.796 42.466 9.279 1.00 114.76 379 ALA R C 1
ATOM 2705 O O . ALA A 1 355 ? 113.439 41.397 8.774 1.00 124.30 379 ALA R O 1
ATOM 2707 N N . ALA A 1 356 ? 114.564 43.343 8.629 1.00 116.11 380 ALA R N 1
ATOM 2708 C CA . ALA A 1 356 ? 115.049 43.055 7.285 1.00 118.57 380 ALA R CA 1
ATOM 2709 C C . ALA A 1 356 ? 116.022 41.883 7.258 1.00 127.93 380 ALA R C 1
ATOM 2710 O O . ALA A 1 356 ? 116.270 41.325 6.184 1.00 129.48 380 ALA R O 1
ATOM 2712 N N . GLU A 1 357 ? 116.576 41.499 8.411 1.00 131.43 381 GLU R N 1
ATOM 2713 C CA . GLU A 1 357 ? 117.500 40.371 8.448 1.00 132.53 381 GLU R CA 1
ATOM 2714 C C . GLU A 1 357 ? 116.786 39.050 8.190 1.00 130.70 381 GLU R C 1
ATOM 2715 O O . GLU A 1 357 ? 117.368 38.142 7.586 1.00 135.81 381 GLU R O 1
ATOM 2721 N N . SER A 1 358 ? 115.538 38.925 8.627 1.00 129.01 382 SER R N 1
ATOM 2722 C CA . SER A 1 358 ? 114.783 37.688 8.497 1.00 137.13 382 SER R CA 1
ATOM 2723 C C . SER A 1 358 ? 113.913 37.711 7.245 1.00 144.25 382 SER R C 1
ATOM 2724 O O . SER A 1 358 ? 113.464 38.768 6.795 1.00 138.04 382 SER R O 1
ATOM 2727 N N . LYS A 1 359 ? 113.684 36.525 6.682 1.00 137.43 383 LYS R N 1
ATOM 2728 C CA . LYS A 1 359 ? 112.769 36.392 5.559 1.00 139.66 383 LYS R CA 1
ATOM 2729 C C . LYS A 1 359 ? 111.334 36.638 6.011 1.00 139.62 383 LYS R C 1
ATOM 2730 O O . LYS A 1 359 ? 110.976 36.411 7.170 1.00 136.04 383 LYS R O 1
ATOM 2736 N N . SER A 1 360 ? 110.507 37.100 5.078 1.00 142.31 384 SER R N 1
ATOM 2737 C CA . SER A 1 360 ? 109.095 37.285 5.374 1.00 137.25 384 SER R CA 1
ATOM 2738 C C . SER A 1 360 ? 108.399 35.933 5.497 1.00 140.21 384 SER R C 1
ATOM 2739 O O . SER A 1 360 ? 108.831 34.932 4.920 1.00 151.13 384 SER R O 1
ATOM 2742 N N . VAL A 1 361 ? 107.314 35.910 6.275 1.00 132.64 385 VAL R N 1
ATOM 2743 C CA . VAL A 1 361 ? 106.567 34.669 6.461 1.00 136.08 385 VAL R CA 1
ATOM 2744 C C . VAL A 1 361 ? 105.926 34.230 5.152 1.00 141.36 385 VAL R C 1
ATOM 2745 O O . VAL A 1 361 ? 105.757 33.029 4.905 1.00 139.20 385 VAL R O 1
ATOM 2749 N N . GLU A 1 362 ? 105.585 35.183 4.282 1.00 144.08 386 GLU R N 1
ATOM 2750 C CA . GLU A 1 362 ? 104.939 34.842 3.019 1.00 147.68 386 GLU R CA 1
ATOM 2751 C C . GLU A 1 362 ? 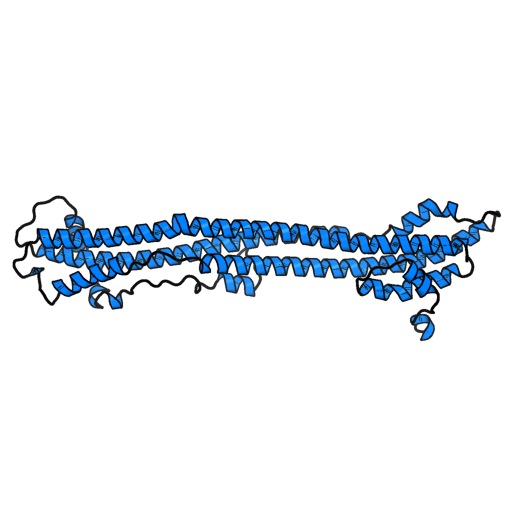105.893 34.096 2.093 1.00 153.61 386 GLU R C 1
ATOM 2752 O O . GLU A 1 362 ? 105.522 33.080 1.493 1.00 165.96 386 GLU R O 1
ATOM 2758 N N . GLU A 1 363 ? 107.129 34.584 1.961 1.00 147.85 387 GLU R N 1
ATOM 2759 C CA . GLU A 1 363 ? 108.093 33.921 1.090 1.00 157.39 387 GLU R CA 1
ATOM 2760 C C . GLU A 1 363 ? 108.556 32.580 1.649 1.00 160.34 387 GLU R C 1
ATOM 2761 O O . GLU A 1 363 ? 109.030 31.736 0.881 1.00 170.94 387 GLU R O 1
ATOM 2767 N N . ILE A 1 364 ? 108.424 32.361 2.958 1.00 146.33 388 ILE R N 1
ATOM 2768 C CA . ILE A 1 364 ? 108.819 31.083 3.547 1.00 150.76 388 ILE R CA 1
ATOM 2769 C C . ILE A 1 364 ? 107.834 29.991 3.147 1.00 166.58 388 ILE R C 1
ATOM 2770 O O . ILE A 1 364 ? 108.215 28.961 2.579 1.00 175.95 388 ILE R O 1
ATOM 2775 N N . VAL A 1 365 ? 106.549 30.203 3.441 1.00 163.31 389 VAL R N 1
ATOM 2776 C CA . VAL A 1 365 ? 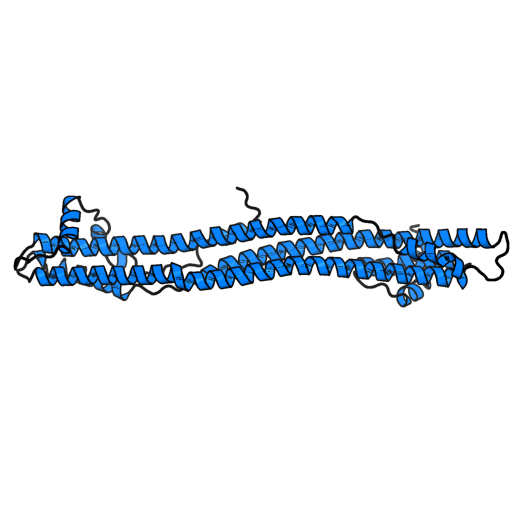105.533 29.222 3.084 1.00 165.61 389 VAL R CA 1
ATOM 2777 C C . VAL A 1 365 ? 105.318 29.164 1.578 1.00 177.62 389 VAL R C 1
ATOM 2778 O O . VAL A 1 365 ? 104.875 28.135 1.055 1.00 180.69 389 VAL R O 1
ATOM 2782 N N . GLY A 1 366 ? 105.635 30.236 0.862 1.00 172.87 390 GLY R N 1
ATOM 2783 C CA . GLY A 1 366 ? 105.377 30.296 -0.560 1.00 174.75 390 GLY R CA 1
ATOM 2784 C C . GLY A 1 366 ? 104.000 30.790 -0.931 1.00 180.29 390 GLY R C 1
ATOM 2785 O O . GLY A 1 366 ? 103.535 30.504 -2.041 1.00 186.34 390 GLY R O 1
ATOM 2786 N N . MET A 1 367 ? 103.326 31.518 -0.033 1.00 197.19 391 MET R N 1
ATOM 2787 C CA . MET A 1 367 ? 102.000 32.047 -0.336 1.00 197.85 391 MET R CA 1
ATOM 2788 C C . MET A 1 367 ? 102.044 33.040 -1.491 1.00 196.80 391 MET R C 1
ATOM 2789 O O . MET A 1 367 ? 101.065 33.172 -2.236 1.00 194.06 391 MET R O 1
ATOM 2794 N N . SER A 1 368 ? 103.161 33.743 -1.653 1.00 196.45 392 SER R N 1
ATOM 2795 C CA . SER A 1 368 ? 103.322 34.703 -2.738 1.00 195.49 392 SER R CA 1
ATOM 2796 C C . SER A 1 368 ? 104.138 34.098 -3.876 1.00 194.90 392 SER R C 1
ATOM 2797 O O . SER A 1 368 ? 104.690 33.005 -3.744 1.00 190.26 392 SER R O 1
#

Sequence (360 aa):
PGDRCPRHVARIIAENDPPIRCDLTLQELLSEVQVDFEPSASEVVAMEGLMDEQHFIPHDPHSKKAAVQSLVIAIKTADLLLQMIHENVKRDIRTTCIQMANESYARADIVRDSLIAASQGKYTALGKIVFHSYTNFMPVNANESEKRAWMEMLGECTSHGNKLCEMANAQVEQETRDIINIMFKNIDDVVTQTTRAMRGVFDPPDTVKALSAAAQLIRVWEHDNVINDQSVSTSSVVTAALEANENLAKALRDVSGYAEVQFNRLCLSILTSAKERIDIIYHSARSQHLACNVRMNVAQQNLATFILTNARERPNDAVIRTRRAVANTGILLFTGQHITRDALDKAAESKSVEEIVGMS

B-factor: mean 130.26, std 27.05, range [81.69, 218.28]

Solvent-accessible surface area: 20492 Å² total; per-residue (Å²): 178,67,57,113,21,44,182,85,0,41,131,25,6,64,51,63,102,49,7,122,72,110,21,46,58,28,140,105,8,10,55,138,116,20,32,106,58,145,28,59,84,84,59,48,103,49,21,118,23,11,148,93,176,83,176,42,104,110,62,31,52,157,17,2,119,3,0,31,14,10,0,4,38,16,0,50,64,1,12,100,72,1,79,108,26,10,95,83,12,32,158,67,7,59,82,46,0,56,104,5,0,41,84,6,5,51,117,0,22,115,10,85,88,41,5,45,72,61,4,102,44,178,32,75,32,0,26,132,57,8,145,139,38,62,72,116,51,57,58,146,122,50,76,144,63,103,89,171,58,15,78,129,28,10,34,92,0,31,71,40,0,53,105,3,7,102,55,3,23,53,18,0,59,106,31,2,114,69,14,11,96,73,3,34,117,56,0,15,62,3,0,21,88,4,0,118,38,2,4,62,57,22,113,35,62,110,4,67,180,14,4,46,52,0,0,96,52,3,130,56,22,94,159,118,60,55,17,47,104,111,95,47,55,0,56,53,8,4,87,28,1,56,109,8,40,89,84,5,33,112,18,22,113,80,3,30,22,31,18,127,68,81,8,65,156,77,15,96,76,34,25,74,62,4,94,105,96,5,64,106,18,15,127,44,2,103,52,68,12,112,58,5,37,71,32,2,64,51,2,2,96,32,0,0,62,0,1,6,42,10,0,130,108,98,51,132,55,0,20,82,28,0,124,54,0,6,31,41,2,3,111,46,1,94,80,29,96,96,2,69,68,83,28,0,45,141,13,2,117,66,120,5,101,88,69,116,105,50,163,122

Secondary structure (DSSP, 8-state):
------HHHHHHHH---SS---SPPHHHHS-HHHHS----HHHHHHHHGGGS--PPPSS-HHHHHHHHHHHHHHHHHHHHHHHHHHHHHHHHHHHHHHHHHHHHHHHHHHHHHHHHHHHHS---HHHHHHHHHSGGGS-SS--TTTHHHHHHHHHHHHHHHHHHHHHHHHHHHHHHHHHHHHHHHHHHHHHHHHHHHHHHT--PPP-HHHHHHHHHHHHIIIIII-TTTS---HHHHHHHHHHHHHHHHHHHHHHHHIIIIIHHHHHHHHHHHHHHHHHHHHHHHHHHHHHHHHHHHHHHHHHHHHHHHHHHH-TTTHHHHHHHHHHHHHHHHHTT----HHHHHHHHTSPPHHHHHT--

Radius of gyration: 39.85 Å; Cα contacts (8 Å, |Δi|>4): 353; chains: 1; bounding box: 102×60×93 Å

Nearest PDB structures (foldseek):
  6th1-assembly1_R-2  TM=1.003E+00  e=1.492E-45  Murid betaherpesvirus 2
  6tgz-assembly1_F-2  TM=5.942E-01  e=1.376E-05  Human herpesvirus 5 strain AD169
  4wic-assembly1_B  TM=5.972E-01  e=2.845E-04  macacine betaherpesvirus 3
  4wic-assembly2_D  TM=5.018E-01  e=6.131E-04  macacine betaherpesvirus 3
  8tid-assembly1_C  TM=1.641E-01  e=1.573E+00  Tetrahymena thermophila